Protein AF-A0A086QR73-F1 (afdb_monomer)

Nearest PDB structures (foldseek):
  4pon-assembly1_B  TM=5.494E-01  e=2.892E-03  Bacillus spizizenii str. W23
  4poo-assembly1_B  TM=5.271E-01  e=3.286E-03  Bacillus spizizenii str. W23
  4pon-assembly1_A  TM=5.529E-01  e=5.838E-03  Bacillus spizizenii str. W23
  8h0s-assembly2_B  TM=5.690E-01  e=1.428E-02  Bacillus subtilis subsp. subtilis str. 168
  8har-assembly1_B  TM=4.182E-01  e=1.843E-02  Streptomyces sp. KO-3988

Solvent-accessible surface area (backbone atoms only — not comparable to full-atom values): 16130 Å² total; per-residue (Å²): 109,67,63,38,46,74,74,63,69,45,66,68,79,77,39,38,29,44,34,41,24,40,34,40,43,47,54,55,54,63,51,49,52,48,47,75,77,46,52,87,54,40,36,31,39,31,28,12,70,61,41,57,58,64,91,43,46,39,82,80,62,34,63,80,38,32,79,29,49,46,56,40,68,33,49,65,92,76,55,72,87,80,70,77,59,82,75,66,74,75,72,67,84,81,84,75,79,88,81,72,92,80,81,85,82,91,84,83,88,83,78,90,76,90,80,85,89,82,91,86,84,90,78,89,84,90,83,88,84,84,86,89,85,84,89,83,88,82,83,88,88,87,89,82,90,86,87,85,87,90,87,85,92,85,90,84,81,89,77,92,72,84,71,74,76,78,78,85,74,76,77,76,70,28,35,31,40,34,40,45,29,63,59,14,80,40,59,41,45,65,47,50,55,50,49,46,66,77,35,53,95,31,23,62,57,16,40,38,36,42,24,26,35,59,65,84,73,30,39,48,61,97,65,81,58,80,44,75,48,73,43,84,86,46,94,52,94,55,22,53,37,38,28,35,74,46,72,36,86,73,124

Sequence (251 aa):
LEACRTCVGEDFRKLRTRVFIPGDGKVPRTAAALCLHTPASWKCTSIDPRMVGEGNEAAFYGEYVAARIRCFRSLSQNFVLRLPSTQSARDAPTSFSPGRSRSSPRDPLPRRSFSEENRSDGETGDREDTRDTGDRRGGGGSTAAAGTREEGLENAEGVEKQGGQEREEDYEEVDLCVLLAVHSHAPLQEFFERMQRAYANRSRCGFLCVSLPCCGSEGFLAGAPVVRFEDPAVLSHCREVLVYFSPSHAS

Secondary structure (DSSP, 8-state):
-HHIIIII-S-GGG--EEEEEET-TTTTHHHHHHHHHS-TTEEEEEE-TT---TT-HHHHHHHHHHTTEEEE-S-GGG--S----TTGGG------------------PPPP-------------------------------------------------------------EEEEEEEEES--S-HHHHHHHHHHHHTTTEEEEEEEEEE--SSSTT--SSPPSEEEE-TTS-SS--EEEEEEEE----

pLDDT: mean 71.1, std 27.49, range [27.64, 97.62]

Radius of gyration: 28.87 Å; Cα contacts (8 Å, |Δi|>4): 358; chains: 1; bounding box: 66×76×75 Å

Mean predicted aligned error: 16.54 Å

Structure (mmCIF, N/CA/C/O backbone):
data_AF-A0A086QR73-F1
#
_entry.id   AF-A0A086QR73-F1
#
loop_
_atom_site.group_PDB
_atom_site.id
_atom_site.type_symbol
_atom_site.label_atom_id
_atom_site.label_alt_id
_atom_site.label_comp_id
_atom_site.label_asym_id
_atom_site.label_entity_id
_atom_site.label_seq_id
_atom_site.pdbx_PDB_ins_code
_atom_site.Cartn_x
_atom_site.Cartn_y
_atom_site.Cartn_z
_atom_site.occupancy
_atom_site.B_iso_or_equiv
_atom_site.auth_seq_id
_atom_site.auth_comp_id
_atom_site.auth_asym_id
_atom_site.auth_atom_id
_atom_site.pdbx_PDB_model_num
ATOM 1 N N . LEU A 1 1 ? -3.685 -8.496 5.640 1.00 84.00 1 LEU A N 1
ATOM 2 C CA . LEU A 1 1 ? -5.052 -8.997 5.932 1.00 84.00 1 LEU A CA 1
ATOM 3 C C . LEU A 1 1 ? -5.245 -9.271 7.416 1.00 84.00 1 LEU A C 1
ATOM 5 O O . LEU A 1 1 ? -6.144 -8.689 8.004 1.00 84.00 1 LEU A O 1
ATOM 9 N N . GLU A 1 2 ? -4.388 -10.085 8.036 1.00 84.81 2 GLU A N 1
ATOM 10 C CA . GLU A 1 2 ? -4.415 -10.315 9.489 1.00 84.81 2 GLU A CA 1
ATOM 11 C C . GLU A 1 2 ? -4.339 -9.014 10.296 1.00 84.81 2 GLU A C 1
ATOM 13 O O . GLU A 1 2 ? -5.184 -8.791 11.153 1.00 84.81 2 GLU A O 1
ATOM 18 N N . ALA A 1 3 ? -3.437 -8.101 9.922 1.00 83.56 3 ALA A N 1
ATOM 19 C CA . ALA A 1 3 ? -3.349 -6.764 10.510 1.00 83.56 3 ALA A CA 1
ATOM 20 C C . ALA A 1 3 ? -4.671 -5.970 10.476 1.00 83.56 3 ALA A C 1
ATOM 22 O O . ALA A 1 3 ? -4.969 -5.225 11.399 1.00 83.56 3 ALA A O 1
ATOM 23 N N . CYS A 1 4 ? -5.502 -6.135 9.439 1.00 85.38 4 CYS A N 1
ATOM 24 C CA . CYS A 1 4 ? -6.823 -5.501 9.415 1.00 85.38 4 CYS A CA 1
ATOM 25 C C . CYS A 1 4 ? -7.711 -6.094 10.515 1.00 85.38 4 CYS A C 1
ATOM 27 O O . CYS A 1 4 ? -8.341 -5.362 11.266 1.00 85.38 4 CYS A O 1
ATOM 29 N N . ARG A 1 5 ? -7.708 -7.421 10.665 1.00 85.19 5 ARG A N 1
ATOM 30 C CA . ARG A 1 5 ? -8.487 -8.097 11.706 1.00 85.19 5 ARG A CA 1
ATOM 31 C C . ARG A 1 5 ? -8.023 -7.710 13.113 1.00 85.19 5 ARG A C 1
ATOM 33 O O . ARG A 1 5 ? -8.866 -7.507 13.976 1.00 85.19 5 ARG A O 1
ATOM 40 N N . THR A 1 6 ? -6.714 -7.636 13.348 1.00 86.06 6 THR A N 1
ATOM 41 C CA . THR A 1 6 ? -6.150 -7.399 14.686 1.00 86.06 6 THR A CA 1
ATOM 42 C C . THR A 1 6 ? -6.132 -5.926 15.077 1.00 86.06 6 THR A C 1
ATOM 44 O O . THR A 1 6 ? -6.435 -5.612 16.223 1.00 86.06 6 THR A O 1
ATOM 47 N N . CYS A 1 7 ? -5.798 -5.024 14.151 1.00 87.06 7 CYS A N 1
ATOM 48 C CA . CYS A 1 7 ? -5.644 -3.599 14.449 1.00 87.06 7 CYS A CA 1
ATOM 49 C C . CYS A 1 7 ? -6.924 -2.794 14.202 1.00 87.06 7 CYS A C 1
ATOM 51 O O . CYS A 1 7 ? -7.204 -1.868 14.954 1.00 87.06 7 CYS A O 1
ATOM 53 N N . VAL A 1 8 ? -7.697 -3.133 13.163 1.00 87.44 8 VAL A N 1
ATOM 54 C CA . VAL A 1 8 ? -8.931 -2.403 12.820 1.00 87.44 8 VAL A CA 1
ATOM 55 C C . VAL A 1 8 ? -10.154 -2.996 13.523 1.00 87.44 8 VAL A C 1
ATOM 57 O O . VAL A 1 8 ? -11.112 -2.282 13.789 1.00 87.44 8 VAL A O 1
ATOM 60 N N . GLY A 1 9 ? -10.139 -4.298 13.829 1.00 84.62 9 GLY A N 1
ATOM 61 C CA . GLY A 1 9 ? -11.269 -4.984 14.470 1.00 84.62 9 GLY A CA 1
ATOM 62 C C . GLY A 1 9 ? -12.460 -5.244 13.540 1.00 84.62 9 GLY A C 1
ATOM 63 O O . GLY A 1 9 ? -13.487 -5.750 13.983 1.00 84.62 9 GLY A O 1
ATOM 64 N N . GLU A 1 10 ? -12.317 -4.948 12.249 1.00 82.19 10 GLU A N 1
ATOM 65 C CA . GLU A 1 10 ? -13.347 -5.126 11.227 1.00 82.19 10 GLU A CA 1
ATOM 66 C C . GLU A 1 10 ? -12.956 -6.222 10.230 1.00 82.19 10 GLU A C 1
ATOM 68 O O . GLU A 1 10 ? -11.778 -6.483 9.961 1.00 82.19 10 GLU A O 1
ATOM 73 N N . ASP A 1 11 ? -13.960 -6.860 9.629 1.00 88.25 11 ASP A N 1
ATOM 74 C CA . ASP A 1 11 ? -13.726 -7.789 8.525 1.00 88.25 11 ASP A CA 1
ATOM 75 C C . ASP A 1 11 ? -13.254 -7.012 7.290 1.00 88.25 11 ASP A C 1
ATOM 77 O O . ASP A 1 11 ? -14.017 -6.247 6.697 1.00 88.25 11 ASP A O 1
ATOM 81 N N . PHE A 1 12 ? -12.011 -7.252 6.862 1.00 88.44 12 PHE A N 1
ATOM 82 C CA . PHE A 1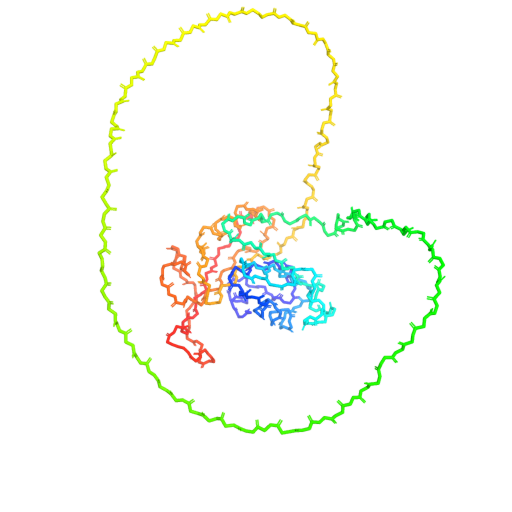 12 ? -11.402 -6.584 5.707 1.00 88.44 12 PHE A CA 1
ATOM 83 C C . PHE A 1 12 ? -12.240 -6.696 4.424 1.00 88.44 12 PHE A C 1
ATOM 85 O O . PHE A 1 12 ? -12.131 -5.849 3.536 1.00 88.44 12 PHE A O 1
ATOM 92 N N . ARG A 1 13 ? -13.090 -7.728 4.327 1.00 91.25 13 ARG A N 1
ATOM 93 C CA . ARG A 1 13 ? -13.985 -7.953 3.187 1.00 91.25 13 ARG A CA 1
ATOM 94 C C . ARG A 1 13 ? -15.095 -6.914 3.068 1.00 91.25 13 ARG A C 1
ATOM 96 O O . ARG A 1 13 ? -15.664 -6.771 1.991 1.00 91.25 13 ARG A O 1
ATOM 103 N N . LYS A 1 14 ? -15.392 -6.203 4.156 1.00 90.69 14 LYS A N 1
ATOM 104 C CA . LYS A 1 14 ? -16.430 -5.167 4.233 1.00 90.69 14 LYS A CA 1
ATOM 105 C C . LYS A 1 14 ? -15.875 -3.751 4.073 1.00 90.69 14 LYS A C 1
ATOM 107 O O . LYS A 1 14 ? -16.657 -2.816 3.966 1.00 90.69 14 LYS A O 1
ATOM 112 N N . LEU A 1 15 ? -14.551 -3.590 4.062 1.00 92.31 15 LEU A N 1
ATOM 113 C CA . LEU A 1 15 ? -13.906 -2.280 4.015 1.00 92.31 15 LEU A CA 1
ATOM 114 C C . LEU A 1 15 ? -13.800 -1.763 2.575 1.00 92.31 15 LEU A C 1
ATOM 116 O O . LEU A 1 15 ? -13.405 -2.497 1.660 1.00 92.31 15 LEU A O 1
ATOM 120 N N . ARG A 1 16 ? -14.095 -0.476 2.385 1.00 94.25 16 ARG A N 1
ATOM 121 C CA . ARG A 1 16 ? -13.655 0.323 1.236 1.00 94.25 16 ARG A CA 1
ATOM 122 C C . ARG A 1 16 ? -12.237 0.798 1.515 1.00 94.25 16 ARG A C 1
ATOM 124 O O . ARG A 1 16 ? -12.016 1.609 2.414 1.00 94.25 16 ARG A O 1
ATOM 131 N N . THR A 1 17 ? -11.265 0.276 0.776 1.00 94.88 17 THR A N 1
ATOM 132 C CA . THR A 1 17 ? -9.851 0.486 1.101 1.00 94.88 17 THR A CA 1
ATOM 133 C C . THR A 1 17 ? -9.104 1.131 -0.052 1.00 94.88 17 THR A C 1
ATOM 135 O O . THR A 1 17 ? -9.152 0.650 -1.187 1.00 94.88 17 THR A O 1
ATOM 138 N N . ARG A 1 18 ? -8.369 2.203 0.257 1.00 95.38 18 ARG A N 1
ATOM 139 C CA . ARG A 1 18 ? -7.415 2.825 -0.665 1.00 95.38 18 ARG A CA 1
ATOM 140 C C . ARG A 1 18 ? -6.014 2.375 -0.308 1.00 95.38 18 ARG A C 1
ATOM 142 O O . ARG A 1 18 ? -5.579 2.560 0.823 1.00 95.38 18 ARG A O 1
ATOM 149 N N . VAL A 1 19 ? -5.329 1.771 -1.270 1.00 97.38 19 VAL A N 1
ATOM 150 C CA . VAL A 1 19 ? -3.975 1.257 -1.086 1.00 97.38 19 VAL A CA 1
ATOM 151 C C . VAL A 1 19 ? -3.013 2.062 -1.943 1.00 97.38 19 VAL A C 1
ATOM 153 O O . VAL A 1 19 ? -3.198 2.146 -3.153 1.00 97.38 19 VAL A O 1
ATOM 156 N N . PHE A 1 20 ? -1.973 2.614 -1.334 1.00 97.50 20 PHE A N 1
ATOM 157 C CA . PHE A 1 20 ? -0.868 3.266 -2.025 1.00 97.50 20 PHE A CA 1
ATOM 158 C C . PHE A 1 20 ? 0.366 2.377 -1.959 1.00 97.50 20 PHE A C 1
ATOM 160 O O . PHE A 1 20 ? 0.699 1.854 -0.895 1.00 97.50 20 PHE A O 1
ATOM 167 N N . ILE A 1 21 ? 1.022 2.189 -3.101 1.00 97.38 21 ILE A N 1
ATOM 168 C CA . ILE A 1 21 ? 2.146 1.263 -3.252 1.00 97.38 21 ILE A CA 1
ATOM 169 C C . ILE A 1 21 ? 3.300 2.017 -3.915 1.00 97.38 21 ILE A C 1
ATOM 171 O O . ILE A 1 21 ? 3.451 1.963 -5.139 1.00 97.38 21 ILE A O 1
ATOM 175 N N . PRO A 1 22 ? 4.075 2.799 -3.141 1.00 96.12 22 PRO A N 1
ATOM 176 C CA . PRO A 1 22 ? 5.249 3.470 -3.666 1.00 96.12 22 PRO A CA 1
ATOM 177 C C . PRO A 1 22 ? 6.397 2.472 -3.843 1.00 96.12 22 PRO A C 1
ATOM 179 O O . PRO A 1 22 ? 6.678 1.666 -2.954 1.00 96.12 22 PRO A O 1
ATOM 182 N N . GLY A 1 23 ? 7.108 2.564 -4.962 1.00 93.75 23 GLY A N 1
ATOM 183 C CA . GLY A 1 23 ? 8.234 1.683 -5.268 1.00 93.75 23 GLY A CA 1
ATOM 184 C C . GLY A 1 23 ? 7.820 0.290 -5.751 1.00 93.75 23 GLY A C 1
ATOM 185 O O . GLY A 1 23 ? 8.546 -0.668 -5.513 1.00 93.75 23 GLY A O 1
ATOM 186 N N . ASP A 1 24 ? 6.660 0.153 -6.404 1.00 93.56 24 ASP A N 1
ATOM 187 C CA . ASP A 1 24 ? 6.183 -1.133 -6.956 1.00 93.56 24 ASP A CA 1
ATOM 188 C C . ASP A 1 24 ? 7.043 -1.639 -8.139 1.00 93.56 24 ASP A C 1
ATOM 190 O O . ASP A 1 24 ? 6.879 -2.752 -8.645 1.00 93.56 24 ASP A O 1
ATOM 194 N N . GLY A 1 25 ? 7.985 -0.815 -8.599 1.00 92.31 25 GLY A N 1
ATOM 195 C CA . GLY A 1 25 ? 8.906 -1.122 -9.673 1.00 92.31 25 GLY A CA 1
ATOM 196 C C . GLY A 1 25 ? 8.343 -0.831 -11.060 1.00 92.31 25 GLY A C 1
ATOM 197 O O . GLY A 1 25 ? 7.363 -0.119 -11.262 1.00 92.31 25 GLY A O 1
ATOM 198 N N . LYS A 1 26 ? 9.018 -1.396 -12.065 1.00 92.69 26 LYS A N 1
ATOM 199 C CA . LYS A 1 26 ? 8.721 -1.153 -13.484 1.00 92.69 26 LYS A CA 1
ATOM 200 C C . LYS A 1 26 ? 7.314 -1.611 -13.885 1.00 92.69 26 LYS A C 1
ATOM 202 O O . LYS A 1 26 ? 6.718 -1.035 -14.785 1.00 92.69 26 LYS A O 1
ATOM 207 N N . VAL A 1 27 ? 6.826 -2.680 -13.266 1.00 91.19 27 VAL A N 1
ATOM 208 C CA . VAL A 1 27 ? 5.531 -3.302 -13.550 1.00 91.19 27 VAL A CA 1
ATOM 209 C C . VAL A 1 27 ? 4.862 -3.542 -12.198 1.00 91.19 27 VAL A C 1
ATOM 211 O O . VAL A 1 27 ? 5.543 -4.069 -11.316 1.00 91.19 27 VAL A O 1
ATOM 214 N N . PRO A 1 28 ? 3.575 -3.207 -12.022 1.00 93.25 28 PRO A N 1
ATOM 215 C CA . PRO A 1 28 ? 2.955 -3.064 -10.706 1.00 93.25 28 PRO A CA 1
ATOM 216 C C . PRO A 1 28 ? 2.542 -4.413 -10.087 1.00 93.25 28 PRO A C 1
ATOM 218 O O . PRO A 1 28 ? 1.360 -4.719 -9.896 1.00 93.25 28 PRO A O 1
ATOM 221 N N . ARG A 1 29 ? 3.520 -5.286 -9.832 1.00 93.06 29 ARG A N 1
ATOM 222 C CA . ARG A 1 29 ? 3.278 -6.675 -9.413 1.00 93.06 29 ARG A CA 1
ATOM 223 C C . ARG A 1 29 ? 2.659 -6.753 -8.026 1.00 93.06 29 ARG A C 1
ATOM 225 O O . ARG A 1 29 ? 1.770 -7.578 -7.823 1.00 93.06 29 ARG A O 1
ATOM 232 N N . THR A 1 30 ? 3.098 -5.907 -7.097 1.00 95.00 30 THR A N 1
ATOM 233 C CA . THR A 1 30 ? 2.579 -5.893 -5.725 1.00 95.00 30 THR A CA 1
ATOM 234 C C . THR A 1 30 ? 1.120 -5.466 -5.733 1.00 95.00 30 THR A C 1
ATOM 236 O O . THR A 1 30 ? 0.272 -6.130 -5.136 1.00 95.00 30 THR A O 1
ATOM 239 N N . ALA A 1 31 ? 0.801 -4.402 -6.473 1.00 95.88 31 ALA A N 1
ATOM 240 C CA . ALA A 1 31 ? -0.566 -3.922 -6.610 1.00 95.88 31 ALA A CA 1
ATOM 241 C C . ALA A 1 31 ? -1.482 -4.933 -7.312 1.00 95.88 31 ALA A C 1
ATOM 243 O O . ALA A 1 31 ? -2.602 -5.173 -6.851 1.00 95.88 31 ALA A O 1
ATOM 244 N N . ALA A 1 32 ? -1.007 -5.563 -8.390 1.00 95.19 32 ALA A N 1
ATOM 245 C CA . ALA A 1 32 ? -1.762 -6.587 -9.104 1.00 95.19 32 ALA A CA 1
ATOM 246 C C . ALA A 1 32 ? -2.039 -7.811 -8.216 1.00 95.19 32 ALA A C 1
ATOM 248 O O . ALA A 1 32 ? -3.187 -8.249 -8.116 1.00 95.19 32 ALA A O 1
ATOM 249 N N . ALA A 1 33 ? -1.021 -8.318 -7.511 1.00 95.38 33 ALA A N 1
ATOM 250 C CA . ALA A 1 33 ? -1.178 -9.418 -6.563 1.00 95.38 33 ALA A CA 1
ATOM 251 C C . ALA A 1 33 ? -2.181 -9.062 -5.458 1.00 95.38 33 ALA A C 1
ATOM 253 O O . ALA A 1 33 ? -3.086 -9.845 -5.163 1.00 95.38 33 ALA A O 1
ATOM 254 N N . LEU A 1 34 ? -2.093 -7.851 -4.898 1.00 95.69 34 LEU A N 1
ATOM 255 C CA . LEU A 1 34 ? -3.041 -7.405 -3.884 1.00 95.69 34 LEU A CA 1
ATOM 256 C C . LEU A 1 34 ? -4.475 -7.392 -4.420 1.00 95.69 34 LEU A C 1
ATOM 258 O O . LEU A 1 34 ? -5.380 -7.853 -3.725 1.00 95.69 34 LEU A O 1
ATOM 262 N N . CYS A 1 35 ? -4.695 -6.937 -5.656 1.00 95.69 35 CYS A N 1
ATOM 263 C CA . CYS A 1 35 ? -6.018 -6.965 -6.280 1.00 95.69 35 CYS A CA 1
ATOM 264 C C . CYS A 1 35 ? -6.575 -8.394 -6.390 1.00 95.69 35 CYS A C 1
ATOM 266 O O . CYS A 1 35 ? -7.752 -8.613 -6.116 1.00 95.69 35 CYS A O 1
ATOM 268 N N . LEU A 1 36 ? -5.750 -9.388 -6.721 1.00 94.38 36 LEU A N 1
ATOM 269 C CA . LEU A 1 36 ? -6.197 -10.785 -6.807 1.00 94.38 36 LEU A CA 1
ATOM 270 C C . LEU A 1 36 ? -6.614 -11.368 -5.447 1.00 94.38 36 LEU A C 1
ATOM 272 O O . LEU A 1 36 ? -7.522 -12.195 -5.389 1.00 94.38 36 LEU A O 1
ATOM 276 N N . HIS A 1 37 ? -5.995 -10.914 -4.357 1.00 92.94 37 HIS A N 1
ATOM 277 C CA . HIS A 1 37 ? -6.220 -11.450 -3.009 1.00 92.94 37 HIS A CA 1
ATOM 278 C C . HIS A 1 37 ? -7.182 -10.625 -2.141 1.00 92.94 37 HIS A C 1
ATOM 280 O O . HIS A 1 37 ? -7.437 -10.986 -0.990 1.00 92.94 37 HIS A O 1
ATOM 286 N N . THR A 1 38 ? -7.724 -9.522 -2.659 1.00 95.19 38 THR A N 1
ATOM 287 C CA . THR A 1 38 ? -8.596 -8.608 -1.901 1.00 95.19 38 THR A CA 1
ATOM 288 C C . THR A 1 38 ? -9.925 -8.354 -2.618 1.00 95.19 38 THR A C 1
ATOM 290 O O . THR A 1 38 ? -10.000 -8.516 -3.838 1.00 95.19 38 THR A O 1
ATOM 293 N N . PRO A 1 39 ? -10.985 -7.943 -1.896 1.00 94.12 39 PRO A N 1
ATOM 294 C CA . PRO A 1 39 ? -12.291 -7.650 -2.490 1.00 94.12 39 PRO A CA 1
ATOM 295 C C . PRO A 1 39 ? -12.263 -6.461 -3.455 1.00 94.12 39 PRO A C 1
ATOM 297 O O . PRO A 1 39 ? -11.435 -5.566 -3.329 1.00 94.12 39 PRO A O 1
ATOM 300 N N . ALA A 1 40 ? -13.244 -6.380 -4.358 1.00 93.50 40 ALA A N 1
ATOM 301 C CA . ALA A 1 40 ? -13.361 -5.306 -5.354 1.00 93.50 40 ALA A CA 1
ATOM 302 C C . ALA A 1 40 ? -13.470 -3.878 -4.773 1.00 93.50 40 ALA A C 1
ATOM 304 O O . ALA A 1 40 ? -13.191 -2.907 -5.483 1.00 93.50 40 ALA A O 1
ATOM 305 N N . SER A 1 41 ? -13.849 -3.754 -3.495 1.00 93.69 41 SER A N 1
ATOM 306 C CA . SER A 1 41 ? -13.866 -2.501 -2.729 1.00 93.69 41 SER A CA 1
ATOM 307 C C . SER A 1 41 ? -12.467 -1.955 -2.415 1.00 93.69 41 SER A C 1
ATOM 309 O O . SER A 1 41 ? -12.341 -0.810 -1.985 1.00 93.69 41 SER A O 1
ATOM 311 N N . TRP A 1 42 ? -11.416 -2.749 -2.637 1.00 95.69 42 TRP A N 1
ATOM 312 C CA . TRP A 1 42 ? -10.026 -2.334 -2.502 1.00 95.69 42 TRP A CA 1
ATOM 313 C C . TRP A 1 42 ? -9.508 -1.814 -3.838 1.00 95.69 42 TRP A C 1
ATOM 315 O O . TRP A 1 42 ? -9.512 -2.537 -4.848 1.00 95.69 42 TRP A O 1
ATOM 325 N N . LYS A 1 43 ? -9.040 -0.566 -3.824 1.00 95.00 43 LYS A N 1
ATOM 326 C CA . LYS A 1 43 ? -8.482 0.131 -4.982 1.00 95.00 43 LYS A CA 1
ATOM 327 C C . LYS A 1 43 ? -7.023 0.486 -4.719 1.00 95.00 43 LYS A C 1
ATOM 329 O O . LYS A 1 43 ? -6.706 1.086 -3.693 1.00 95.00 43 LYS A O 1
ATOM 334 N N . CYS A 1 44 ? -6.159 0.112 -5.653 1.00 96.25 44 CYS A N 1
ATOM 335 C CA . CYS A 1 44 ? -4.716 0.249 -5.545 1.00 96.25 44 CYS A CA 1
ATOM 336 C C . CYS A 1 44 ? -4.200 1.380 -6.436 1.00 96.25 44 CYS A C 1
ATOM 338 O O . CYS A 1 44 ? -4.610 1.525 -7.586 1.00 96.25 44 CYS A O 1
ATOM 340 N N . THR A 1 45 ? -3.243 2.126 -5.908 1.00 95.69 45 THR A N 1
ATOM 341 C CA . THR A 1 45 ? -2.508 3.185 -6.587 1.00 95.69 45 THR A CA 1
ATOM 342 C C . THR A 1 45 ? -1.039 2.798 -6.546 1.00 95.69 45 THR A C 1
ATOM 344 O O . THR A 1 45 ? -0.406 2.857 -5.490 1.00 95.69 45 THR A O 1
ATOM 347 N N . SER A 1 46 ? -0.516 2.352 -7.681 1.00 95.69 46 SER A N 1
ATOM 348 C CA . SER A 1 46 ? 0.870 1.917 -7.823 1.00 95.69 46 SER A CA 1
ATOM 349 C C . SER A 1 46 ? 1.718 3.073 -8.346 1.00 95.69 46 SER A C 1
ATOM 351 O O . SER A 1 46 ? 1.361 3.694 -9.348 1.00 95.69 46 SER A O 1
ATOM 353 N N . ILE A 1 47 ? 2.799 3.410 -7.643 1.00 95.81 47 ILE A N 1
ATOM 354 C CA . ILE A 1 47 ? 3.573 4.636 -7.876 1.00 95.81 47 ILE A CA 1
ATOM 355 C C . ILE A 1 47 ? 5.047 4.261 -7.991 1.00 95.81 47 ILE A C 1
ATOM 357 O O . ILE A 1 47 ? 5.644 3.798 -7.020 1.00 95.81 47 ILE A O 1
ATOM 361 N N . ASP A 1 48 ? 5.651 4.478 -9.156 1.00 95.50 48 ASP A N 1
ATOM 362 C CA . ASP A 1 48 ? 7.087 4.254 -9.340 1.00 95.50 48 ASP A CA 1
ATOM 363 C C . ASP A 1 48 ? 7.639 5.106 -10.498 1.00 95.50 48 ASP A C 1
ATOM 365 O O . ASP A 1 48 ? 7.031 5.144 -11.570 1.00 95.50 48 ASP A O 1
ATOM 369 N N . PRO A 1 49 ? 8.810 5.758 -10.372 1.00 94.75 49 PRO A N 1
ATOM 370 C CA . PRO A 1 49 ? 9.397 6.533 -11.474 1.00 94.75 49 PRO A CA 1
ATOM 371 C C . PRO A 1 49 ? 9.762 5.679 -12.705 1.00 94.75 49 PRO A C 1
ATOM 373 O O . PRO A 1 49 ? 9.912 6.199 -13.820 1.00 94.75 49 PRO A O 1
ATOM 376 N N . ARG A 1 50 ? 9.914 4.362 -12.524 1.00 94.31 50 ARG A N 1
ATOM 377 C CA . ARG A 1 50 ? 10.255 3.384 -13.564 1.00 94.31 50 ARG A CA 1
ATOM 378 C C . ARG A 1 50 ? 9.031 2.703 -14.165 1.00 94.31 50 ARG A C 1
ATOM 380 O O . ARG A 1 50 ? 9.228 1.869 -15.050 1.00 94.31 50 ARG A O 1
ATOM 387 N N . MET A 1 51 ? 7.820 3.021 -13.702 1.00 92.62 51 MET A N 1
ATOM 388 C CA . MET A 1 51 ? 6.580 2.412 -14.179 1.00 92.62 51 MET A CA 1
ATOM 389 C C . MET A 1 51 ? 6.503 2.452 -15.710 1.00 92.62 51 MET A C 1
ATOM 391 O O . MET A 1 51 ? 6.738 3.494 -16.330 1.00 92.62 51 MET A O 1
ATOM 395 N N . VAL A 1 52 ? 6.175 1.316 -16.326 1.00 88.25 52 VAL A N 1
ATOM 396 C CA . VAL A 1 52 ? 5.860 1.231 -17.757 1.00 88.25 52 VAL A CA 1
ATOM 397 C C . VAL A 1 52 ? 4.415 0.813 -17.954 1.00 88.25 52 VAL A C 1
ATOM 399 O O . VAL A 1 52 ? 3.898 -0.019 -17.216 1.00 88.25 52 VAL A O 1
ATOM 402 N N . GLY A 1 53 ? 3.786 1.359 -18.994 1.00 71.56 53 GLY A N 1
ATOM 403 C CA . GLY A 1 53 ? 2.416 0.998 -19.348 1.00 71.56 53 GLY A CA 1
ATOM 404 C C . GLY A 1 53 ? 1.358 1.557 -18.400 1.00 71.56 53 GLY A C 1
ATOM 405 O O . GLY A 1 53 ? 0.340 0.906 -18.192 1.00 71.56 53 GLY A O 1
ATOM 406 N N . GLU A 1 54 ? 1.592 2.751 -17.849 1.00 83.69 54 GLU A N 1
ATOM 407 C CA . GLU A 1 54 ? 0.535 3.577 -17.254 1.00 83.69 54 GLU A CA 1
ATOM 408 C C . GLU A 1 54 ? -0.638 3.708 -18.240 1.00 83.69 54 GLU A C 1
ATOM 410 O O . GLU A 1 54 ? -0.430 4.026 -19.414 1.00 83.69 54 GLU A O 1
ATOM 415 N N . GLY A 1 55 ? -1.850 3.383 -17.781 1.00 81.50 55 GLY A N 1
ATOM 416 C CA . GLY A 1 55 ? -3.053 3.338 -18.618 1.00 81.50 55 GLY A CA 1
ATOM 417 C C . GLY A 1 55 ? -3.190 2.088 -19.497 1.00 81.50 55 GLY A C 1
ATOM 418 O O . GLY A 1 55 ? -4.101 2.027 -20.322 1.00 81.50 55 GLY A O 1
ATOM 419 N N . ASN A 1 56 ? -2.302 1.098 -19.356 1.00 86.50 56 ASN A N 1
ATOM 420 C CA . ASN A 1 56 ? -2.347 -0.170 -20.089 1.00 86.50 56 ASN A CA 1
ATOM 421 C C . ASN A 1 56 ? -2.366 -1.395 -19.153 1.00 86.50 56 ASN A C 1
ATOM 423 O O . ASN A 1 56 ? -1.871 -2.473 -19.490 1.00 86.50 56 ASN A O 1
ATOM 427 N N . G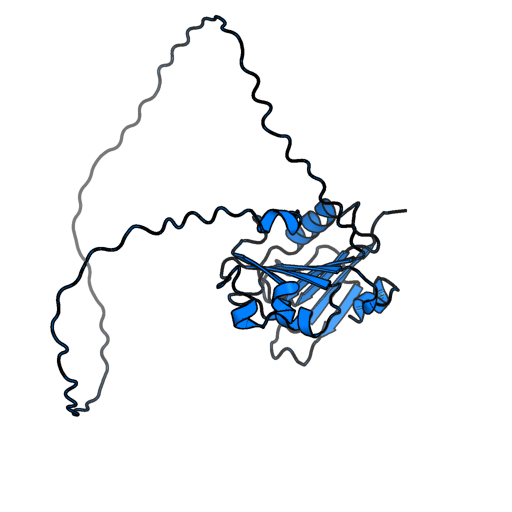LU A 1 57 ? -2.924 -1.246 -17.953 1.00 88.38 57 GLU A N 1
ATOM 428 C CA . GLU A 1 57 ? -2.930 -2.281 -16.915 1.00 88.38 57 GLU A CA 1
ATOM 429 C C . GLU A 1 57 ? -3.717 -3.529 -17.345 1.00 88.38 57 GLU A C 1
ATOM 431 O O . GLU A 1 57 ? -3.337 -4.652 -17.002 1.00 88.38 57 GLU A O 1
ATOM 436 N N . ALA A 1 58 ? -4.758 -3.350 -18.164 1.00 91.06 58 ALA A N 1
ATOM 437 C CA . ALA A 1 58 ? -5.557 -4.443 -18.717 1.00 91.06 58 ALA A CA 1
ATOM 438 C C . ALA A 1 58 ? -4.733 -5.385 -19.606 1.00 91.06 58 ALA A C 1
ATOM 440 O O . ALA A 1 58 ? -4.943 -6.596 -19.566 1.00 91.06 58 ALA A O 1
ATOM 441 N N . ALA A 1 59 ? -3.744 -4.870 -20.345 1.00 88.69 59 ALA A N 1
ATOM 442 C CA . ALA A 1 59 ? -2.881 -5.708 -21.173 1.00 88.69 59 ALA A CA 1
ATOM 443 C C . ALA A 1 59 ? -1.946 -6.603 -20.343 1.00 88.69 59 ALA A C 1
ATOM 445 O O . ALA A 1 59 ? -1.587 -7.690 -20.790 1.00 88.69 59 ALA A O 1
ATOM 446 N N . PHE A 1 60 ? -1.556 -6.171 -19.139 1.00 86.06 60 PHE A N 1
ATOM 447 C CA . PHE A 1 60 ? -0.677 -6.954 -18.267 1.00 86.06 60 PHE A CA 1
ATOM 448 C C . PHE A 1 60 ? -1.438 -7.947 -17.389 1.00 86.06 60 PHE A C 1
ATOM 450 O O . PHE A 1 60 ? -0.954 -9.055 -17.163 1.00 86.06 60 PHE A O 1
ATOM 457 N N . TYR A 1 61 ? -2.602 -7.544 -16.871 1.00 90.69 61 TYR A N 1
ATOM 458 C CA . TYR A 1 61 ? -3.276 -8.257 -15.780 1.00 90.69 61 TYR A CA 1
ATOM 459 C C . TYR A 1 61 ? -4.771 -8.517 -16.015 1.00 90.69 61 TYR A C 1
ATOM 461 O O . TYR A 1 61 ? -5.441 -9.075 -15.144 1.00 90.69 61 TYR A O 1
ATOM 469 N N . GLY A 1 62 ? -5.296 -8.146 -17.184 1.00 92.25 62 GLY A N 1
ATOM 470 C CA . GLY A 1 62 ? -6.704 -8.288 -17.541 1.00 92.25 62 GLY A CA 1
ATOM 471 C C . GLY A 1 62 ? -7.617 -7.240 -16.897 1.00 92.25 62 GLY A C 1
ATOM 472 O O . GLY A 1 62 ? -7.254 -6.532 -15.954 1.00 92.25 62 GLY A O 1
ATOM 473 N N . GLU A 1 63 ? -8.849 -7.174 -17.403 1.00 93.19 63 GLU A N 1
ATOM 474 C CA . GLU A 1 63 ? -9.856 -6.169 -17.023 1.00 93.19 63 GLU A CA 1
ATOM 475 C C . GLU A 1 63 ? -10.179 -6.159 -15.524 1.00 93.19 63 GLU A C 1
ATOM 477 O O . GLU A 1 63 ? -10.377 -5.104 -14.922 1.00 93.19 63 GLU A O 1
ATOM 482 N N . TYR A 1 64 ? -10.194 -7.338 -14.893 1.00 92.62 64 TYR A N 1
ATOM 483 C CA . TYR A 1 64 ? -10.514 -7.460 -13.471 1.00 92.62 64 TYR A CA 1
ATOM 484 C C . TYR A 1 64 ? -9.532 -6.684 -12.583 1.00 92.62 64 TYR A C 1
ATOM 486 O O . TYR A 1 64 ? -9.947 -5.980 -11.659 1.00 92.62 64 TYR A O 1
ATOM 494 N N . VAL A 1 65 ? -8.230 -6.801 -12.863 1.00 93.75 65 VAL A N 1
ATOM 495 C CA . VAL A 1 65 ? -7.195 -6.076 -12.120 1.00 93.75 65 VAL A CA 1
ATOM 496 C C . VAL A 1 65 ? -7.186 -4.610 -12.544 1.00 93.75 65 VAL A C 1
ATOM 498 O O . VAL A 1 65 ? -7.191 -3.741 -11.673 1.00 93.75 65 VAL A O 1
ATOM 501 N N . ALA A 1 66 ? -7.267 -4.325 -13.848 1.00 92.44 66 ALA A N 1
ATOM 502 C CA . ALA A 1 66 ? -7.257 -2.965 -14.395 1.00 92.44 66 ALA A CA 1
ATOM 503 C C . ALA A 1 66 ? -8.368 -2.062 -13.828 1.00 92.44 66 ALA A C 1
ATOM 505 O O . ALA A 1 66 ? -8.140 -0.890 -13.555 1.00 92.44 66 ALA A O 1
ATOM 506 N N . ALA A 1 67 ? -9.550 -2.610 -13.531 1.00 92.56 67 ALA A N 1
ATOM 507 C CA . ALA A 1 67 ? -10.643 -1.866 -12.895 1.00 92.56 67 ALA A CA 1
ATOM 508 C C . ALA A 1 67 ? -10.360 -1.440 -11.433 1.00 92.56 67 ALA A C 1
ATOM 510 O O . ALA A 1 67 ? -11.180 -0.770 -10.783 1.00 92.56 67 ALA A O 1
ATOM 511 N N . ARG A 1 68 ? -9.245 -1.894 -10.856 1.00 94.50 68 ARG A N 1
ATOM 512 C CA . ARG A 1 68 ? -8.921 -1.752 -9.431 1.00 94.50 68 ARG A CA 1
ATOM 513 C C . ARG A 1 68 ? -7.557 -1.145 -9.170 1.00 94.50 68 ARG A C 1
ATOM 515 O O . ARG A 1 68 ? -7.354 -0.653 -8.063 1.00 94.50 68 ARG A O 1
ATOM 522 N N . ILE A 1 69 ? -6.666 -1.164 -10.148 1.00 93.56 69 ILE A N 1
ATOM 523 C CA . ILE A 1 69 ? -5.347 -0.558 -10.062 1.00 93.56 69 ILE A CA 1
ATOM 524 C C . ILE A 1 69 ? -5.282 0.700 -10.928 1.00 93.56 69 ILE A C 1
ATOM 526 O O . ILE A 1 69 ? -5.857 0.753 -12.010 1.00 93.56 69 ILE A O 1
ATOM 530 N N . ARG A 1 70 ? -4.564 1.712 -10.449 1.00 92.00 70 ARG A N 1
ATOM 531 C CA . ARG A 1 70 ? -4.089 2.831 -11.261 1.00 92.00 70 ARG A CA 1
ATOM 532 C C . ARG A 1 70 ? -2.588 2.954 -11.089 1.00 92.00 70 ARG A C 1
ATOM 534 O O . ARG A 1 70 ? -2.112 3.025 -9.952 1.00 92.00 70 ARG A O 1
ATOM 541 N N . CYS A 1 71 ? -1.860 2.963 -12.193 1.00 93.56 71 CYS A N 1
ATOM 542 C CA . CYS A 1 71 ? -0.418 3.138 -12.182 1.00 93.56 71 CYS A CA 1
ATOM 543 C C . CYS A 1 71 ? -0.053 4.586 -12.469 1.00 93.56 71 CYS A C 1
ATOM 545 O O . CYS A 1 71 ? -0.684 5.233 -13.293 1.00 93.56 71 CYS A O 1
ATOM 547 N N . PHE A 1 72 ? 0.986 5.073 -11.802 1.00 93.38 72 PHE A N 1
ATOM 548 C CA . PHE A 1 72 ? 1.507 6.415 -12.003 1.00 93.38 72 PHE A CA 1
ATOM 549 C C . PHE A 1 72 ? 3.019 6.362 -12.105 1.00 93.38 72 PHE A C 1
ATOM 551 O O . PHE A 1 72 ? 3.710 5.914 -11.178 1.00 93.38 72 PHE A O 1
ATOM 558 N N . ARG A 1 73 ? 3.547 6.866 -13.220 1.00 94.94 73 ARG A N 1
ATOM 559 C CA . ARG A 1 73 ? 4.981 7.052 -13.386 1.00 94.94 73 ARG A CA 1
ATOM 560 C C . ARG A 1 73 ? 5.439 8.314 -12.661 1.00 94.94 73 ARG A C 1
ATOM 562 O O . ARG A 1 73 ? 5.598 9.374 -13.260 1.00 94.94 73 ARG A O 1
ATOM 569 N N . SER A 1 74 ? 5.655 8.204 -11.354 1.00 94.69 74 SER A N 1
ATOM 570 C CA . SER A 1 74 ? 6.035 9.341 -10.516 1.00 94.69 74 SER A CA 1
ATOM 571 C C . SER A 1 74 ? 6.924 8.933 -9.346 1.00 94.69 74 SER A C 1
ATOM 573 O O . SER A 1 74 ? 6.904 7.793 -8.885 1.00 94.69 74 SER A O 1
ATOM 575 N N . LEU A 1 75 ? 7.693 9.899 -8.848 1.00 95.44 75 LEU A N 1
ATOM 576 C CA . LEU A 1 75 ? 8.322 9.821 -7.534 1.00 95.44 75 LEU A CA 1
ATOM 577 C C . LEU A 1 75 ? 7.244 9.953 -6.451 1.00 95.44 75 LEU A C 1
ATOM 579 O O . LEU A 1 75 ? 6.324 10.761 -6.584 1.00 95.44 75 LEU A O 1
ATOM 583 N N . SER A 1 76 ? 7.372 9.220 -5.346 1.00 94.38 76 SER A N 1
ATOM 584 C CA . SER A 1 76 ? 6.414 9.307 -4.233 1.00 94.38 76 SER A CA 1
ATOM 585 C C . SER A 1 76 ? 6.364 10.720 -3.628 1.00 94.38 76 SER A C 1
ATOM 587 O O . SER A 1 76 ? 5.293 11.210 -3.263 1.00 94.38 76 SER A O 1
ATOM 589 N N . GLN A 1 77 ? 7.497 11.426 -3.613 1.00 94.56 77 GLN A N 1
ATOM 590 C CA . GLN A 1 77 ? 7.618 12.824 -3.188 1.00 94.56 77 GLN A CA 1
ATOM 591 C C . GLN A 1 77 ? 6.736 13.757 -4.032 1.00 94.56 77 GLN A C 1
ATOM 593 O O . GLN A 1 77 ? 6.097 14.661 -3.505 1.00 94.56 77 GLN A O 1
ATOM 598 N N . ASN A 1 78 ? 6.605 13.476 -5.329 1.00 94.56 78 ASN A N 1
ATOM 599 C CA . ASN A 1 78 ? 5.889 14.337 -6.273 1.00 94.56 78 ASN A CA 1
ATOM 600 C C . ASN A 1 78 ? 4.432 13.908 -6.489 1.00 94.56 78 ASN A C 1
ATOM 602 O O . ASN A 1 78 ? 3.673 14.597 -7.167 1.00 94.56 78 ASN A O 1
ATOM 606 N N . PHE A 1 79 ? 4.030 12.758 -5.949 1.00 93.50 79 PHE A N 1
ATOM 607 C CA . PHE A 1 79 ? 2.705 12.203 -6.184 1.00 93.50 79 PHE A CA 1
ATOM 608 C C . PHE A 1 79 ? 1.602 12.970 -5.435 1.00 93.50 79 PHE A C 1
ATOM 610 O O . PHE A 1 79 ? 1.677 13.180 -4.225 1.00 93.50 79 PHE A O 1
ATOM 617 N N . VAL A 1 80 ? 0.532 13.350 -6.135 1.00 91.00 80 VAL A N 1
ATOM 618 C CA . VAL A 1 80 ? -0.625 14.022 -5.528 1.00 91.00 80 VAL A CA 1
ATOM 619 C C . VAL A 1 80 ? -1.620 12.973 -5.029 1.00 91.00 80 VAL A C 1
ATOM 621 O O . VAL A 1 80 ? -2.168 12.194 -5.798 1.00 91.00 80 VAL A O 1
ATOM 624 N N . LEU A 1 81 ? -1.862 12.953 -3.716 1.00 87.00 81 LEU A N 1
ATOM 625 C CA . LEU A 1 81 ? -2.682 11.931 -3.044 1.00 87.00 81 LEU A CA 1
ATOM 626 C C . LEU A 1 81 ? -4.195 12.085 -3.261 1.00 87.00 81 LEU A C 1
ATOM 628 O O . LEU A 1 81 ? -4.947 11.133 -3.027 1.00 87.00 81 LEU A O 1
ATOM 632 N N . ARG A 1 82 ? -4.635 13.275 -3.688 1.00 73.50 82 ARG A N 1
ATOM 633 C CA . ARG A 1 82 ? -6.010 13.531 -4.122 1.00 73.50 82 ARG A CA 1
ATOM 634 C C . ARG A 1 82 ? -6.132 13.070 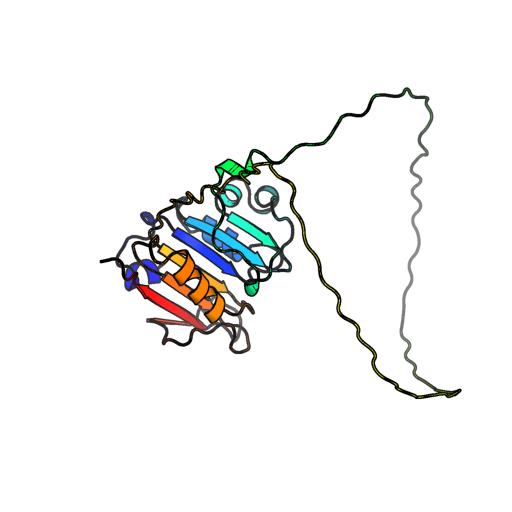-5.566 1.00 73.50 82 ARG A C 1
ATOM 636 O O . ARG A 1 82 ? -5.667 13.738 -6.484 1.00 73.50 82 ARG A O 1
ATOM 643 N N . LEU A 1 83 ? -6.666 11.867 -5.735 1.00 62.34 83 LEU A N 1
ATOM 644 C CA . LEU A 1 83 ? -6.940 11.314 -7.050 1.00 62.34 83 LEU A CA 1
ATOM 645 C C . LEU A 1 83 ? -8.301 11.841 -7.509 1.00 62.34 83 LEU A C 1
ATOM 647 O O . LEU A 1 83 ? -9.275 11.568 -6.808 1.00 62.34 83 LEU A O 1
ATOM 651 N N . PRO A 1 84 ? -8.392 12.508 -8.671 1.00 50.16 84 PRO A N 1
ATOM 652 C CA . PRO A 1 84 ? -9.664 13.014 -9.157 1.00 50.16 84 PRO A CA 1
ATOM 653 C C . PRO A 1 84 ? -10.659 11.868 -9.355 1.00 50.16 84 PRO A C 1
ATOM 655 O O . PRO A 1 84 ? -10.289 10.748 -9.761 1.00 50.16 84 PRO A O 1
ATOM 658 N N . SER A 1 85 ? -11.931 12.163 -9.073 1.00 52.12 85 SER A N 1
ATOM 659 C CA . SER A 1 85 ? -13.042 11.240 -9.292 1.00 52.12 85 SER A CA 1
ATOM 660 C C . SER A 1 85 ? -12.961 10.568 -10.671 1.00 52.12 85 SER A C 1
ATOM 662 O O . SER A 1 85 ? -12.624 11.167 -11.690 1.00 52.12 85 SER A O 1
ATOM 664 N N . THR A 1 86 ? -13.263 9.270 -10.720 1.00 46.78 86 THR A N 1
ATOM 665 C CA . THR A 1 86 ? -13.126 8.458 -11.944 1.00 46.78 86 THR A CA 1
ATOM 666 C C . THR A 1 86 ? -13.994 8.923 -13.127 1.00 46.78 86 THR A C 1
ATOM 668 O O . THR A 1 86 ? -13.805 8.427 -14.236 1.00 46.78 86 THR A O 1
ATOM 671 N N . GLN A 1 87 ? -14.913 9.873 -12.914 1.00 43.31 87 GLN A N 1
ATOM 672 C CA . GLN A 1 87 ? -15.790 10.418 -13.952 1.00 43.31 87 GLN A CA 1
ATOM 673 C C . GLN A 1 87 ? -15.072 11.393 -14.898 1.00 43.31 87 GLN A C 1
ATOM 675 O O . GLN A 1 87 ? -15.404 11.411 -16.079 1.00 43.31 87 GLN A O 1
ATOM 680 N N . SER A 1 88 ? -14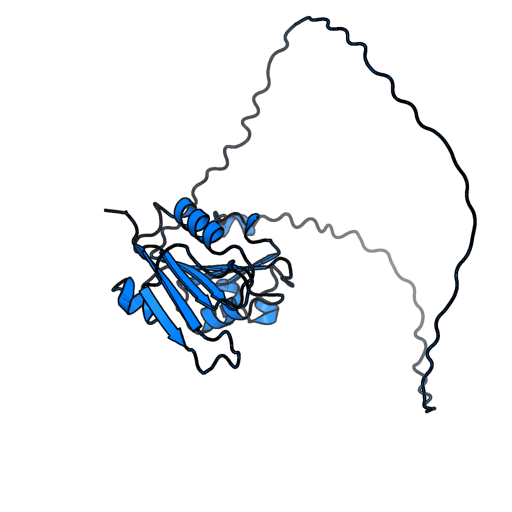.045 12.119 -14.443 1.00 38.25 88 SER A N 1
ATOM 681 C CA . SER A 1 88 ? -13.339 13.110 -15.277 1.00 38.25 88 SER A CA 1
ATOM 682 C C . SER A 1 88 ? -12.359 12.500 -16.287 1.00 38.25 88 SER A C 1
ATOM 684 O O . SER A 1 88 ? -11.967 13.155 -17.247 1.00 38.25 88 SER A O 1
ATOM 686 N N . ALA A 1 89 ? -11.996 11.222 -16.139 1.00 42.12 89 ALA A N 1
ATOM 687 C CA . ALA A 1 89 ? -11.093 10.529 -17.065 1.00 42.12 89 ALA A CA 1
ATOM 688 C C . ALA A 1 89 ? -11.758 10.110 -18.395 1.00 42.12 89 ALA A C 1
ATOM 690 O O . ALA A 1 89 ? -11.082 9.571 -19.270 1.00 42.12 89 ALA A O 1
ATOM 691 N N . ARG A 1 90 ? -13.072 10.330 -18.561 1.00 45.12 90 ARG A N 1
ATOM 692 C CA . ARG A 1 90 ? -13.785 10.071 -19.826 1.00 45.12 90 ARG A CA 1
ATOM 693 C C . ARG A 1 90 ? -13.740 11.242 -20.813 1.00 45.12 90 ARG A C 1
ATOM 695 O O . ARG A 1 90 ? -14.028 11.018 -21.983 1.00 45.12 90 ARG A O 1
ATOM 702 N N . ASP A 1 91 ? -13.298 12.423 -20.377 1.00 36.97 91 ASP A N 1
ATOM 703 C CA . ASP A 1 91 ? -13.276 13.649 -21.188 1.00 36.97 91 ASP A CA 1
ATOM 704 C C . ASP A 1 91 ? -11.857 14.053 -21.632 1.00 36.97 91 ASP A C 1
ATOM 706 O O . ASP A 1 91 ? -11.542 15.232 -21.790 1.00 36.97 91 ASP A O 1
ATOM 710 N N . ALA A 1 92 ? -10.966 13.083 -21.858 1.00 34.47 92 ALA A N 1
ATOM 711 C CA . ALA A 1 92 ? -9.716 13.367 -22.557 1.00 34.47 92 ALA A CA 1
ATOM 712 C C . ALA A 1 92 ? -10.017 13.666 -24.044 1.00 34.47 92 ALA A C 1
ATOM 714 O O . ALA A 1 92 ? -10.694 12.866 -24.701 1.00 34.47 92 ALA A O 1
ATOM 715 N N . PRO A 1 93 ? -9.526 14.782 -24.619 1.00 37.78 93 PRO A N 1
ATOM 716 C CA . PRO A 1 93 ? -9.822 15.139 -25.997 1.00 37.78 93 PRO A CA 1
ATOM 717 C C . PRO A 1 93 ? -9.146 14.148 -26.947 1.00 37.78 93 PRO A C 1
ATOM 719 O O . PRO A 1 93 ? -7.928 14.134 -27.119 1.00 37.78 93 PRO A O 1
ATOM 722 N N . THR A 1 94 ? -9.953 13.329 -27.614 1.00 46.28 94 THR A N 1
ATOM 723 C CA . THR A 1 94 ? -9.533 12.539 -28.772 1.00 46.28 94 THR A CA 1
ATOM 724 C C . THR A 1 94 ? -9.354 13.466 -29.975 1.00 46.28 94 THR A C 1
ATOM 726 O O . THR A 1 94 ? -10.170 13.504 -30.891 1.00 46.28 94 THR A O 1
ATOM 729 N N . SER A 1 95 ? -8.264 14.237 -30.014 1.00 38.66 95 SER A N 1
ATOM 730 C CA . SER A 1 95 ? -7.858 14.923 -31.244 1.00 38.66 95 SER A CA 1
ATOM 731 C C . SER A 1 95 ? -7.024 13.983 -32.119 1.00 38.66 95 SER A C 1
ATOM 733 O O . SER A 1 95 ? -5.811 14.132 -32.245 1.00 38.66 95 SER A O 1
ATOM 735 N N . PHE A 1 96 ? -7.680 13.012 -32.751 1.00 36.28 96 PHE A N 1
ATOM 736 C CA . PHE A 1 96 ? -7.163 12.400 -33.974 1.00 36.28 96 PHE A CA 1
ATOM 737 C C . PHE A 1 96 ? -8.138 12.722 -35.103 1.00 36.28 96 PHE A C 1
ATOM 739 O O . PHE A 1 96 ? -9.182 12.097 -35.258 1.00 36.28 96 PHE A O 1
ATOM 746 N N . SER A 1 97 ? -7.803 13.752 -35.879 1.00 35.00 97 SER A N 1
ATOM 747 C CA . SER A 1 97 ? -8.506 14.056 -37.124 1.00 35.00 97 SER A CA 1
ATOM 748 C C . SER A 1 97 ? -8.115 13.031 -38.197 1.00 35.00 97 SER A C 1
ATOM 750 O O . SER A 1 97 ? -6.918 12.853 -38.437 1.00 35.00 97 SER A O 1
ATOM 752 N N . PRO A 1 98 ? -9.066 12.384 -38.896 1.00 39.72 98 PRO A N 1
ATOM 753 C CA . PRO A 1 98 ? -8.751 11.529 -40.030 1.00 39.72 98 PRO A CA 1
ATOM 754 C C . PRO A 1 98 ? -8.523 12.402 -41.273 1.00 39.72 98 PRO A C 1
ATOM 756 O O . PRO A 1 98 ? -9.452 12.852 -41.946 1.00 39.72 98 PRO A O 1
ATOM 759 N N . GLY A 1 99 ? -7.255 12.665 -41.582 1.00 33.75 99 GLY A N 1
ATOM 760 C CA . GLY A 1 99 ? -6.843 13.352 -42.801 1.00 33.75 99 GLY A CA 1
ATOM 761 C C . GLY A 1 99 ? -6.864 12.430 -44.022 1.00 33.75 99 GLY A C 1
ATOM 762 O O . GLY A 1 99 ? -5.913 11.700 -44.258 1.00 33.75 99 GLY A O 1
ATOM 763 N N . ARG A 1 100 ? -7.967 12.499 -44.778 1.00 32.75 100 ARG A N 1
ATOM 764 C CA . ARG A 1 100 ? -8.148 12.279 -46.233 1.00 32.75 100 ARG A CA 1
ATOM 765 C C . ARG A 1 100 ? -7.234 11.290 -46.986 1.00 32.75 100 ARG A C 1
ATOM 767 O O . ARG A 1 100 ? -6.052 11.522 -47.209 1.00 32.75 100 ARG A O 1
ATOM 774 N N . SER A 1 101 ? -7.913 10.311 -47.594 1.00 35.62 101 SER A N 1
ATOM 775 C CA . SER A 1 101 ? -7.500 9.550 -48.781 1.00 35.62 101 SER A CA 1
ATOM 776 C C . SER A 1 101 ? -6.758 10.382 -49.835 1.00 35.62 101 SER A C 1
ATOM 778 O O . SER A 1 101 ? -7.266 11.403 -50.305 1.00 35.62 101 SER A O 1
ATOM 780 N N . ARG A 1 102 ? -5.630 9.847 -50.312 1.00 35.03 102 ARG A N 1
ATOM 781 C CA . ARG A 1 102 ? -5.121 10.071 -51.669 1.00 35.03 102 ARG A CA 1
ATOM 782 C C . ARG A 1 102 ? -4.694 8.733 -52.279 1.00 35.03 102 ARG A C 1
ATOM 784 O O . ARG A 1 102 ? -4.142 7.870 -51.610 1.00 35.03 102 ARG A O 1
ATOM 791 N N . SER A 1 103 ? -5.066 8.593 -53.540 1.00 35.41 103 SER A N 1
ATOM 792 C CA . SER A 1 103 ? -5.029 7.443 -54.442 1.00 35.41 103 SER A CA 1
ATOM 793 C C . SER A 1 103 ? -3.649 6.810 -54.672 1.00 35.41 103 SER A C 1
ATOM 795 O O . SER A 1 103 ? -2.640 7.508 -54.675 1.00 35.41 103 SER A O 1
ATOM 797 N N . SER A 1 104 ? -3.657 5.497 -54.944 1.00 35.88 104 SER A N 1
ATOM 798 C CA . SER A 1 104 ? -2.534 4.646 -55.387 1.00 35.88 104 SER A CA 1
ATOM 799 C C . SER A 1 104 ? -1.840 5.140 -56.675 1.00 35.88 104 SER A C 1
ATOM 801 O O . SER A 1 104 ? -2.409 5.964 -57.394 1.00 35.88 104 SER A O 1
ATOM 803 N N . PRO A 1 105 ? -0.651 4.596 -57.018 1.00 41.09 105 PRO A N 1
ATOM 804 C CA . PRO A 1 105 ? -0.623 3.352 -57.803 1.00 41.09 105 PRO A CA 1
ATOM 805 C C . PRO A 1 105 ? 0.403 2.285 -57.351 1.00 41.09 105 PRO A C 1
ATOM 807 O O . PRO A 1 105 ? 1.390 2.571 -56.683 1.00 41.09 105 PRO A O 1
ATOM 810 N N . ARG A 1 106 ? 0.079 1.047 -57.759 1.00 33.84 106 ARG A N 1
ATOM 811 C CA . ARG A 1 106 ? 0.862 -0.209 -57.880 1.00 33.84 106 ARG A CA 1
ATOM 812 C C . ARG A 1 106 ? 2.337 0.023 -58.286 1.00 33.84 106 ARG A C 1
ATOM 814 O O . ARG A 1 106 ? 2.592 0.982 -59.001 1.00 33.84 106 ARG A O 1
ATOM 821 N N . ASP A 1 107 ? 3.363 -0.724 -57.863 1.00 32.22 107 ASP A N 1
ATOM 822 C CA . ASP A 1 107 ? 3.697 -2.172 -57.933 1.00 32.22 107 ASP A CA 1
ATOM 823 C C . ASP A 1 107 ? 5.017 -2.403 -57.108 1.00 32.22 107 ASP A C 1
ATOM 825 O O . ASP A 1 107 ? 5.495 -1.459 -56.482 1.00 32.22 107 ASP A O 1
ATOM 829 N N . PRO A 1 108 ? 5.739 -3.546 -57.170 1.00 38.22 108 PRO A N 1
ATOM 830 C CA . PRO A 1 108 ? 5.446 -4.867 -56.618 1.00 38.22 108 PRO A CA 1
ATOM 831 C C . PRO A 1 108 ? 6.499 -5.334 -55.570 1.00 38.22 108 PRO A C 1
ATOM 833 O O . PRO A 1 108 ? 7.607 -4.816 -55.461 1.00 38.22 108 PRO A O 1
ATOM 836 N N . LEU A 1 109 ? 6.146 -6.371 -54.806 1.00 39.50 109 LEU A N 1
ATOM 837 C CA . LEU A 1 109 ? 6.973 -7.039 -53.784 1.00 39.50 109 LEU A CA 1
ATOM 838 C C . LEU A 1 109 ? 8.308 -7.594 -54.331 1.00 39.50 109 LEU A C 1
ATOM 840 O O . LEU A 1 109 ? 8.281 -8.296 -55.346 1.00 39.50 109 LEU A O 1
ATOM 844 N N . PRO A 1 110 ? 9.439 -7.481 -53.604 1.00 37.69 110 PRO A N 1
ATOM 845 C CA . PRO A 1 110 ? 10.565 -8.379 -53.790 1.00 37.69 110 PRO A CA 1
ATOM 846 C C . PRO A 1 110 ? 10.460 -9.607 -52.877 1.00 37.69 110 PRO A C 1
ATOM 848 O O . PRO A 1 110 ? 10.148 -9.545 -51.687 1.00 37.69 110 PRO A O 1
ATOM 851 N N . ARG A 1 111 ? 10.727 -10.747 -53.509 1.00 33.06 111 ARG A N 1
ATOM 852 C CA . ARG A 1 111 ? 10.741 -12.104 -52.971 1.00 33.06 111 ARG A CA 1
ATOM 853 C C . ARG A 1 111 ? 11.766 -12.284 -51.850 1.00 33.06 111 ARG A C 1
ATOM 855 O O . ARG A 1 111 ? 12.902 -11.828 -51.946 1.00 33.06 111 ARG A O 1
ATOM 862 N N . ARG A 1 112 ? 11.367 -13.075 -50.849 1.00 32.00 112 ARG A N 1
ATOM 863 C CA . ARG A 1 112 ? 12.265 -13.764 -49.915 1.00 32.00 112 ARG A CA 1
ATOM 864 C C . ARG A 1 112 ? 13.264 -14.620 -50.694 1.00 32.00 112 ARG A C 1
ATOM 866 O O . ARG A 1 112 ? 12.849 -15.451 -51.499 1.00 32.00 112 ARG A O 1
ATOM 873 N N . SER A 1 113 ? 14.541 -14.451 -50.379 1.00 32.31 113 SER A N 1
ATOM 874 C CA . SER A 1 113 ? 15.602 -15.395 -50.720 1.00 32.31 113 SER A CA 1
ATOM 875 C C . SER A 1 113 ? 16.249 -15.817 -49.407 1.00 32.31 113 SER A C 1
ATOM 877 O O . SER A 1 113 ? 16.767 -14.979 -48.675 1.00 32.31 113 SER A O 1
ATOM 879 N N . PHE A 1 114 ? 16.112 -17.099 -49.082 1.00 29.08 114 PHE A N 1
ATOM 880 C CA . PHE A 1 114 ? 16.893 -17.766 -48.051 1.00 29.08 114 PHE A CA 1
ATOM 881 C C . PHE A 1 114 ? 18.304 -18.000 -48.598 1.00 29.08 114 PHE A C 1
ATOM 883 O O . PHE A 1 114 ? 18.445 -18.507 -49.709 1.00 29.08 114 PHE A O 1
ATOM 890 N N . SER A 1 115 ? 19.318 -17.682 -47.802 1.00 35.16 115 SER A N 1
ATOM 891 C CA . SER A 1 115 ? 20.649 -18.276 -47.913 1.00 35.16 115 SER A CA 1
ATOM 892 C C . SER A 1 115 ? 21.268 -18.336 -46.518 1.00 35.16 115 SER A C 1
ATOM 894 O O . SER A 1 115 ? 21.383 -17.316 -45.839 1.00 35.16 115 SER A O 1
ATOM 896 N N . GLU A 1 116 ? 21.568 -19.564 -46.106 1.00 31.70 116 GLU A N 1
ATOM 897 C CA . GLU A 1 116 ? 22.337 -19.962 -44.928 1.00 31.70 116 GLU A CA 1
ATOM 898 C C . GLU A 1 116 ? 23.840 -19.646 -45.077 1.00 31.70 116 GLU A C 1
ATOM 900 O O . GLU A 1 116 ? 24.287 -19.238 -46.147 1.00 31.70 116 GLU A O 1
ATOM 905 N N . GLU A 1 117 ? 24.576 -19.931 -43.992 1.00 30.80 117 GLU A N 1
ATOM 906 C CA . GLU A 1 117 ? 26.039 -19.888 -43.774 1.00 30.80 117 GLU A CA 1
ATOM 907 C C . GLU A 1 117 ? 26.610 -18.509 -43.363 1.00 30.80 117 GLU A C 1
ATOM 909 O O . GLU A 1 117 ? 26.250 -17.483 -43.918 1.00 30.80 117 GLU A O 1
ATOM 914 N N . ASN A 1 118 ? 27.502 -18.359 -42.373 1.00 30.94 118 ASN A N 1
ATOM 915 C CA . ASN A 1 118 ? 28.402 -19.317 -41.732 1.00 30.94 118 ASN A CA 1
ATOM 916 C C . ASN A 1 118 ? 28.840 -18.868 -40.314 1.00 30.94 118 ASN A C 1
ATOM 918 O O . ASN A 1 118 ? 28.663 -17.717 -39.921 1.00 30.94 118 ASN A O 1
ATOM 922 N N . ARG A 1 119 ? 29.410 -19.824 -39.571 1.00 31.44 119 ARG A N 1
ATOM 923 C CA . ARG A 1 119 ? 29.998 -19.755 -38.213 1.00 31.44 119 ARG A CA 1
ATOM 924 C C . ARG A 1 119 ? 31.338 -18.995 -38.140 1.00 31.44 119 ARG A C 1
ATOM 926 O O . ARG A 1 119 ? 32.029 -18.982 -39.150 1.00 31.44 119 ARG A O 1
ATOM 933 N N . SER A 1 120 ? 31.713 -18.545 -36.924 1.00 33.22 120 SER A N 1
ATOM 934 C CA . SER A 1 120 ? 33.058 -18.574 -36.258 1.00 33.22 120 SER A CA 1
ATOM 935 C C . SER A 1 120 ? 33.188 -17.379 -35.282 1.00 33.22 120 SER A C 1
ATOM 937 O O . SER A 1 120 ? 32.968 -16.251 -35.711 1.00 33.22 120 SER A O 1
ATOM 939 N N . ASP A 1 121 ? 33.265 -17.539 -33.955 1.00 32.47 121 ASP A N 1
ATOM 940 C CA . ASP A 1 121 ? 34.398 -17.920 -33.069 1.00 32.47 121 ASP A CA 1
ATOM 941 C C . ASP A 1 121 ? 35.316 -16.756 -32.622 1.00 32.47 121 ASP A C 1
ATOM 943 O O . ASP A 1 121 ? 35.898 -16.076 -33.459 1.00 32.47 121 ASP A O 1
ATOM 947 N N . GLY A 1 122 ? 35.477 -16.640 -31.287 1.00 28.66 122 GLY A N 1
ATOM 948 C CA . GLY A 1 122 ? 36.635 -16.101 -30.534 1.00 28.66 122 GLY A CA 1
ATOM 949 C C . GLY A 1 122 ? 36.927 -14.591 -30.607 1.00 28.66 122 GLY A C 1
ATOM 950 O O . GLY A 1 122 ? 36.513 -13.911 -31.530 1.00 28.66 122 GLY A O 1
ATOM 951 N N . GLU A 1 123 ? 37.684 -13.942 -29.722 1.00 32.12 123 GLU A N 1
ATOM 952 C CA . GLU A 1 123 ? 38.232 -14.177 -28.378 1.00 32.12 123 GLU A CA 1
ATOM 953 C C . GLU A 1 123 ? 38.960 -12.851 -28.007 1.00 32.12 123 GLU A C 1
ATOM 955 O O . GLU A 1 123 ? 39.511 -12.211 -28.897 1.00 32.12 123 GLU A O 1
ATOM 960 N N . THR A 1 124 ? 38.970 -12.455 -26.724 1.00 31.89 124 THR A N 1
ATOM 961 C CA . THR A 1 124 ? 39.986 -11.638 -25.988 1.00 31.89 124 THR A CA 1
ATOM 962 C C . THR A 1 124 ? 40.589 -10.327 -26.539 1.00 31.89 124 THR A C 1
ATOM 964 O O . THR A 1 124 ? 41.062 -10.250 -27.666 1.00 31.89 124 THR A O 1
ATOM 967 N N . GLY A 1 125 ? 40.812 -9.361 -25.630 1.00 29.16 125 GLY A N 1
ATOM 968 C CA . GLY A 1 125 ? 41.975 -8.467 -25.737 1.00 29.16 125 GLY A CA 1
ATOM 969 C C . GLY A 1 125 ? 41.879 -7.126 -25.010 1.00 29.16 125 GLY A C 1
ATOM 970 O O . GLY A 1 125 ? 41.354 -6.164 -25.559 1.00 29.16 125 GLY A O 1
ATOM 971 N N . ASP A 1 126 ? 42.463 -7.064 -23.812 1.00 31.55 126 ASP A N 1
ATOM 972 C CA . ASP A 1 126 ? 42.852 -5.851 -23.082 1.00 31.55 126 ASP A CA 1
ATOM 973 C C . ASP A 1 126 ? 43.768 -4.914 -23.896 1.00 31.55 126 ASP A C 1
ATOM 975 O O . ASP A 1 126 ? 44.606 -5.397 -24.664 1.00 31.55 126 ASP A O 1
ATOM 979 N N . ARG A 1 127 ? 43.722 -3.597 -23.618 1.00 34.09 127 ARG A N 1
ATOM 980 C CA . ARG A 1 127 ? 44.899 -2.816 -23.164 1.00 34.09 127 ARG A CA 1
ATOM 981 C C . ARG A 1 127 ? 44.634 -1.322 -22.946 1.00 34.09 127 ARG A C 1
ATOM 983 O O . ARG A 1 127 ? 43.967 -0.653 -23.729 1.00 34.09 127 ARG A O 1
ATOM 990 N N . GLU A 1 128 ? 45.251 -0.845 -21.870 1.00 31.78 128 GLU A N 1
ATOM 991 C CA . GLU A 1 128 ? 45.556 0.538 -21.498 1.00 31.78 128 GLU A CA 1
ATOM 992 C C . GLU A 1 128 ? 46.439 1.248 -22.550 1.00 31.78 128 GLU A C 1
ATOM 994 O O . GLU A 1 128 ? 47.232 0.602 -23.234 1.00 31.78 128 GLU A O 1
ATOM 999 N N . ASP A 1 129 ? 46.375 2.583 -22.642 1.00 32.00 129 ASP A N 1
ATOM 1000 C CA . ASP A 1 129 ? 47.284 3.515 -21.934 1.00 32.00 129 ASP A CA 1
ATOM 1001 C C . ASP A 1 129 ? 47.538 4.845 -22.699 1.00 32.00 129 ASP A C 1
ATOM 1003 O O . ASP A 1 129 ? 47.522 4.916 -23.926 1.00 32.00 129 ASP A O 1
ATOM 1007 N N . THR A 1 130 ? 47.887 5.877 -21.921 1.00 32.69 130 THR A N 1
ATOM 1008 C CA . THR A 1 130 ? 48.642 7.114 -22.249 1.00 32.69 130 THR A CA 1
ATOM 1009 C C . THR A 1 130 ? 47.994 8.339 -22.937 1.00 32.69 130 THR A C 1
ATOM 1011 O O . THR A 1 130 ? 47.852 8.429 -24.147 1.00 32.69 130 THR A O 1
ATOM 1014 N N . ARG A 1 131 ? 47.673 9.327 -22.078 1.00 32.25 131 ARG A N 1
ATOM 1015 C CA . ARG A 1 131 ? 48.246 10.696 -21.901 1.00 32.25 131 ARG A CA 1
ATOM 1016 C C . ARG A 1 131 ? 48.620 11.618 -23.088 1.00 32.25 131 ARG A C 1
ATOM 1018 O O . ARG A 1 131 ? 49.277 11.213 -24.035 1.00 32.25 131 ARG A O 1
ATOM 1025 N N . ASP A 1 132 ? 48.436 12.913 -22.759 1.00 32.44 132 ASP A N 1
ATOM 1026 C CA . ASP A 1 132 ? 49.180 14.131 -23.171 1.00 32.44 132 ASP A CA 1
ATOM 1027 C C . ASP A 1 132 ? 48.673 14.852 -24.443 1.00 32.44 132 ASP A C 1
ATOM 1029 O O . ASP A 1 132 ? 48.272 14.202 -25.396 1.00 32.44 132 ASP A O 1
ATOM 1033 N N . THR A 1 133 ? 48.601 16.185 -24.584 1.00 34.03 133 THR A N 1
ATOM 1034 C CA . THR A 1 133 ? 49.002 17.369 -23.792 1.00 34.03 133 THR A CA 1
ATOM 1035 C C . THR A 1 133 ? 48.316 18.617 -24.396 1.00 34.03 133 THR A C 1
ATOM 1037 O O . THR A 1 133 ? 47.943 18.603 -25.567 1.00 34.03 133 THR A O 1
ATOM 1040 N N . GLY A 1 134 ? 48.266 19.736 -23.655 1.00 30.91 134 GLY A N 1
ATOM 1041 C CA . GLY A 1 134 ? 48.198 21.104 -24.220 1.00 30.91 134 GLY A CA 1
ATOM 1042 C C . GLY A 1 134 ? 46.907 21.868 -23.895 1.00 30.91 134 GLY A C 1
ATOM 1043 O O . GLY A 1 134 ? 45.899 21.699 -24.564 1.00 30.91 134 GLY A O 1
ATOM 1044 N N . ASP A 1 135 ? 46.799 22.596 -22.780 1.00 31.55 135 ASP A N 1
ATOM 1045 C CA . ASP A 1 135 ? 47.391 23.916 -22.476 1.00 31.55 135 ASP A CA 1
ATOM 1046 C C . ASP A 1 135 ? 46.861 25.062 -23.367 1.00 31.55 135 ASP A C 1
ATOM 1048 O O . ASP A 1 135 ? 47.269 25.198 -24.518 1.00 31.55 135 ASP A O 1
ATOM 1052 N N . ARG A 1 136 ? 45.994 25.930 -22.811 1.00 36.94 136 ARG A N 1
ATOM 1053 C CA . ARG A 1 136 ? 46.293 27.363 -22.568 1.00 36.94 136 ARG A CA 1
ATOM 1054 C C . ARG A 1 136 ? 45.073 28.187 -22.116 1.00 36.94 136 ARG A C 1
ATOM 1056 O O . ARG A 1 136 ? 44.144 28.429 -22.871 1.00 36.94 136 ARG A O 1
ATOM 1063 N N . ARG A 1 137 ? 45.209 28.695 -20.884 1.00 34.06 137 ARG A N 1
ATOM 1064 C CA . ARG A 1 137 ? 45.073 30.099 -20.427 1.00 34.06 137 ARG A CA 1
ATOM 1065 C C . ARG A 1 137 ? 43.852 30.947 -20.839 1.00 34.06 137 ARG A C 1
ATOM 1067 O O . ARG A 1 137 ? 43.732 31.341 -21.990 1.00 34.06 137 ARG A O 1
ATOM 1074 N N . GLY A 1 138 ? 43.216 31.531 -19.812 1.00 28.88 138 GLY A N 1
ATOM 1075 C CA . GLY A 1 138 ? 43.265 32.995 -19.648 1.00 28.88 138 GLY A CA 1
ATOM 1076 C C . GLY A 1 138 ? 42.001 33.710 -19.148 1.00 28.88 138 GLY A C 1
ATOM 1077 O O . GLY A 1 138 ? 41.076 33.883 -19.923 1.00 28.88 138 GLY A O 1
ATOM 1078 N N . GLY A 1 139 ? 42.066 34.230 -17.908 1.00 28.69 139 GLY A N 1
ATOM 1079 C CA . GLY A 1 139 ? 41.392 35.452 -17.404 1.00 28.69 139 GLY A CA 1
ATOM 1080 C C . GLY A 1 139 ? 39.876 35.361 -17.154 1.00 28.69 139 GLY A C 1
ATOM 1081 O O . GLY A 1 139 ? 39.127 35.007 -18.043 1.00 28.69 139 GLY A O 1
ATOM 1082 N N . GLY A 1 140 ? 39.296 35.657 -15.987 1.00 27.83 140 GLY A N 1
ATOM 1083 C CA . GLY A 1 140 ? 39.720 36.506 -14.874 1.00 27.83 140 GLY A CA 1
ATOM 1084 C C . GLY A 1 140 ? 39.124 37.913 -15.006 1.00 27.83 140 GLY A C 1
ATOM 1085 O O . GLY A 1 140 ? 39.573 38.663 -15.863 1.00 27.83 140 GLY A O 1
ATOM 1086 N N . GLY A 1 141 ? 38.178 38.286 -14.132 1.00 29.38 141 GLY A N 1
ATOM 1087 C CA . GLY A 1 141 ? 37.868 39.698 -13.853 1.00 29.38 141 GLY A CA 1
ATOM 1088 C C . GLY A 1 141 ? 36.387 40.071 -13.741 1.00 29.38 141 GLY A C 1
ATOM 1089 O O . GLY A 1 141 ? 35.677 40.141 -14.732 1.00 29.38 141 GLY A O 1
ATOM 1090 N N . SER A 1 142 ? 35.974 40.352 -12.507 1.00 34.16 142 SER A N 1
ATOM 1091 C CA . SER A 1 142 ? 34.682 40.875 -12.040 1.00 34.16 142 SER A CA 1
ATOM 1092 C C . SER A 1 142 ? 34.540 42.392 -12.256 1.00 34.16 142 SER A C 1
ATOM 1094 O O . SER A 1 142 ? 35.555 43.071 -12.145 1.00 34.16 142 SER A O 1
ATOM 1096 N N . THR A 1 143 ? 33.319 42.928 -12.409 1.00 32.09 143 THR A N 1
ATOM 1097 C CA . THR A 1 143 ? 32.875 44.224 -11.832 1.00 32.09 143 THR A CA 1
ATOM 1098 C C . THR A 1 143 ? 31.343 44.347 -11.818 1.00 32.09 143 THR A C 1
ATOM 1100 O O . THR A 1 143 ? 30.631 43.710 -12.589 1.00 32.09 143 THR A O 1
ATOM 1103 N N . ALA A 1 144 ? 30.847 45.150 -10.875 1.00 30.50 144 ALA A N 1
ATOM 1104 C CA . ALA A 1 144 ? 29.464 45.253 -10.431 1.00 30.50 144 ALA A CA 1
ATOM 1105 C C . ALA A 1 144 ? 28.764 46.566 -10.847 1.00 30.50 144 ALA A C 1
ATOM 1107 O O . ALA A 1 144 ? 29.421 47.571 -11.090 1.00 30.50 144 ALA A O 1
ATOM 1108 N N . ALA A 1 145 ? 27.426 46.513 -10.769 1.00 31.86 145 ALA A N 1
ATOM 1109 C CA . ALA A 1 145 ? 26.454 47.538 -10.349 1.00 31.86 145 ALA A CA 1
ATOM 1110 C C . ALA A 1 145 ? 26.266 48.854 -11.140 1.00 31.86 145 ALA A C 1
ATOM 1112 O O . ALA A 1 145 ? 27.152 49.695 -11.206 1.00 31.86 145 ALA A O 1
ATOM 1113 N N . ALA A 1 146 ? 25.008 49.108 -11.531 1.00 31.78 146 ALA A N 1
ATOM 1114 C CA . ALA A 1 146 ? 24.308 50.388 -11.350 1.00 31.78 146 ALA A CA 1
ATOM 1115 C C . ALA A 1 146 ? 22.793 50.174 -11.545 1.00 31.78 146 ALA A C 1
ATOM 1117 O O . ALA A 1 146 ? 22.377 49.535 -12.508 1.00 31.78 146 ALA A O 1
ATOM 1118 N N . GLY A 1 147 ? 21.977 50.671 -10.614 1.00 28.77 147 GLY A N 1
ATOM 1119 C CA . GLY A 1 147 ? 20.515 50.661 -10.704 1.00 28.77 147 GLY A CA 1
ATOM 1120 C C . GLY A 1 147 ? 19.953 52.023 -11.101 1.00 28.77 147 GLY A C 1
ATOM 1121 O O . GLY A 1 147 ? 20.642 53.034 -10.987 1.00 28.77 147 GLY A O 1
ATOM 1122 N N . THR A 1 148 ? 18.680 52.068 -11.499 1.00 31.36 148 THR A N 1
ATOM 1123 C CA . THR A 1 148 ? 17.831 53.268 -11.395 1.00 31.36 148 THR A CA 1
ATOM 1124 C C . THR A 1 148 ? 16.356 52.847 -11.361 1.00 31.36 148 THR A C 1
ATOM 1126 O O . THR A 1 148 ? 15.929 51.997 -12.138 1.00 31.36 148 THR A O 1
ATOM 1129 N N . ARG A 1 149 ? 15.616 53.401 -10.394 1.00 34.00 149 ARG A N 1
ATOM 1130 C CA . ARG A 1 149 ? 14.148 53.388 -10.264 1.00 34.00 149 ARG A CA 1
ATOM 1131 C C . ARG A 1 149 ? 13.553 54.438 -11.205 1.00 34.00 149 ARG A C 1
ATOM 1133 O O . ARG A 1 149 ? 14.209 55.454 -11.383 1.00 34.00 149 ARG A O 1
ATOM 1140 N N . GLU A 1 150 ? 12.308 54.259 -11.651 1.00 34.22 150 GLU A N 1
ATOM 1141 C CA . GLU A 1 150 ? 11.280 55.318 -11.639 1.00 34.22 150 GLU A CA 1
ATOM 1142 C C . GLU A 1 150 ? 9.863 54.760 -11.890 1.00 34.22 150 GLU A C 1
ATOM 1144 O O . GLU A 1 150 ? 9.690 53.655 -12.401 1.00 34.22 150 GLU A O 1
ATOM 1149 N N . GLU A 1 151 ? 8.881 55.508 -11.385 1.00 29.53 151 GLU A N 1
ATOM 1150 C CA . GLU A 1 151 ? 7.498 55.160 -11.030 1.00 29.53 151 GLU A CA 1
ATOM 1151 C C . GLU A 1 151 ? 6.453 55.599 -12.085 1.00 29.53 151 GLU A C 1
ATOM 1153 O O . GLU A 1 151 ? 6.766 56.373 -12.983 1.00 29.53 151 GLU A O 1
ATOM 1158 N N . GLY A 1 152 ? 5.186 55.187 -11.893 1.00 27.64 152 GLY A N 1
ATOM 1159 C CA . GLY A 1 152 ? 3.974 55.853 -12.426 1.00 27.64 152 GLY A CA 1
ATOM 1160 C C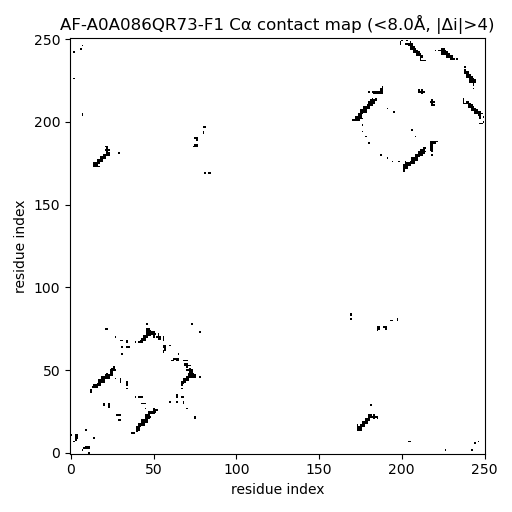 . GLY A 1 152 ? 3.104 54.956 -13.325 1.00 27.64 152 GLY A C 1
ATOM 1161 O O . GLY A 1 152 ? 3.493 54.664 -14.447 1.00 27.64 152 GLY A O 1
ATOM 1162 N N . LEU A 1 153 ? 2.054 54.289 -12.818 1.00 32.19 153 LEU A N 1
ATOM 1163 C CA . LEU A 1 153 ? 0.659 54.750 -12.610 1.00 32.19 153 LEU A CA 1
ATOM 1164 C C . LEU A 1 153 ? -0.149 54.950 -13.918 1.00 32.19 153 LEU A C 1
ATOM 1166 O O . LEU A 1 153 ? 0.146 55.850 -14.689 1.00 32.19 153 LEU A O 1
ATOM 1170 N N . GLU A 1 154 ? -1.187 54.116 -14.118 1.00 31.70 154 GLU A N 1
ATOM 1171 C CA . GLU A 1 154 ? -2.628 54.475 -14.242 1.00 31.70 154 GLU A CA 1
ATOM 1172 C C . GLU A 1 154 ? -3.458 53.482 -15.105 1.00 31.70 154 GLU A C 1
ATOM 1174 O O . GLU A 1 154 ? -3.237 53.305 -16.297 1.00 31.70 154 GLU A O 1
ATOM 1179 N N . ASN A 1 155 ? -4.420 52.837 -14.426 1.00 32.62 155 ASN A N 1
ATOM 1180 C CA . ASN A 1 155 ? -5.780 52.402 -14.800 1.00 32.62 155 ASN A CA 1
ATOM 1181 C C . ASN A 1 155 ? -6.153 52.010 -16.248 1.00 32.62 155 ASN A C 1
ATOM 1183 O O . ASN A 1 155 ? -6.191 52.850 -17.139 1.00 32.62 155 ASN A O 1
ATOM 1187 N N . ALA A 1 156 ? -6.709 50.798 -16.400 1.00 33.16 156 ALA A N 1
ATOM 1188 C CA . ALA A 1 156 ? -7.898 50.563 -17.230 1.00 33.16 156 ALA A CA 1
ATOM 1189 C C . ALA A 1 156 ? -8.652 49.289 -16.800 1.00 33.16 156 ALA A C 1
ATOM 1191 O O . ALA A 1 156 ? -8.069 48.307 -16.345 1.00 33.16 156 ALA A O 1
ATOM 1192 N N . GLU A 1 157 ? -9.969 49.373 -16.922 1.00 29.27 157 GLU A N 1
ATOM 1193 C CA . GLU A 1 157 ? -11.023 48.506 -16.411 1.00 29.27 157 GLU A CA 1
ATOM 1194 C C . GLU A 1 157 ? -11.100 47.109 -17.052 1.00 29.27 157 GLU A C 1
ATOM 1196 O O . GLU A 1 157 ? -10.753 46.917 -18.211 1.00 29.27 157 GLU A O 1
ATOM 1201 N N . GLY A 1 158 ? -11.694 46.176 -16.296 1.00 28.81 158 GLY A N 1
ATOM 1202 C CA . GLY A 1 158 ? -12.646 45.187 -16.808 1.00 28.81 158 GLY A CA 1
ATOM 1203 C C . GLY A 1 158 ? -12.100 44.054 -17.678 1.00 28.81 158 GLY A C 1
ATOM 1204 O O . GLY A 1 158 ? -11.852 44.236 -18.856 1.00 28.81 158 GLY A O 1
ATOM 1205 N N . VAL A 1 159 ? -12.058 42.840 -17.126 1.00 34.28 159 VAL A N 1
ATOM 1206 C CA . VAL A 1 159 ? -12.823 41.680 -17.622 1.00 34.28 159 VAL A CA 1
ATOM 1207 C C . VAL A 1 159 ? -12.712 40.593 -16.558 1.00 34.28 159 VAL A C 1
ATOM 1209 O O . VAL A 1 159 ? -11.633 40.091 -16.245 1.00 34.28 159 VAL A O 1
ATOM 1212 N N . GLU A 1 160 ? -13.866 40.234 -16.011 1.00 40.25 160 GLU A N 1
ATOM 1213 C CA . GLU A 1 160 ? -14.078 39.026 -15.235 1.00 40.25 160 GLU A CA 1
ATOM 1214 C C . GLU A 1 160 ? -13.523 37.819 -16.000 1.00 40.25 160 GLU A C 1
ATOM 1216 O O . GLU A 1 160 ? -14.031 37.421 -17.048 1.00 40.25 160 GLU A O 1
ATOM 1221 N N . LYS A 1 161 ? -12.491 37.185 -15.453 1.00 33.81 161 LYS A N 1
ATOM 1222 C CA . LYS A 1 161 ? -12.297 35.755 -15.661 1.00 33.81 161 LYS A CA 1
ATOM 1223 C C . LYS A 1 161 ? -12.499 35.092 -14.319 1.00 33.81 161 LYS A C 1
ATOM 1225 O O . LYS A 1 161 ? -11.565 34.920 -13.542 1.00 33.81 161 LYS A O 1
ATOM 1230 N N . GLN A 1 162 ? -13.758 34.732 -14.077 1.00 36.47 162 GLN A N 1
ATOM 1231 C CA . GLN A 1 162 ? -14.118 33.590 -13.249 1.00 36.47 162 GLN A CA 1
ATOM 1232 C C . GLN A 1 162 ? -13.385 32.370 -13.828 1.00 36.47 162 GLN A C 1
ATOM 1234 O O . GLN A 1 162 ? -13.900 31.643 -14.674 1.00 36.47 162 GLN A O 1
ATOM 1239 N N . GLY A 1 163 ? -12.117 32.212 -13.448 1.00 30.72 163 GLY A N 1
ATOM 1240 C CA . GLY A 1 163 ? -11.369 30.983 -13.635 1.00 30.72 163 GLY A CA 1
ATOM 1241 C C . GLY A 1 163 ? -12.028 29.971 -12.724 1.00 30.72 163 GLY A C 1
ATOM 1242 O O . GLY A 1 163 ? -11.915 30.095 -11.507 1.00 30.72 163 GLY A O 1
ATOM 1243 N N . GLY A 1 164 ? -12.806 29.081 -13.341 1.00 33.50 164 GLY A N 1
ATOM 1244 C CA . GLY A 1 164 ? -13.621 28.073 -12.689 1.00 33.50 164 GLY A CA 1
ATOM 1245 C C . GLY A 1 164 ? -12.903 27.501 -11.483 1.00 33.50 164 GLY A C 1
ATOM 1246 O O . GLY A 1 164 ? -11.863 26.862 -11.603 1.00 33.50 164 GLY A O 1
ATOM 1247 N N . GLN A 1 165 ? -13.472 27.789 -10.321 1.00 35.75 165 GLN A N 1
ATOM 1248 C CA . GLN A 1 165 ? -13.182 27.097 -9.089 1.00 35.75 165 GLN A CA 1
ATOM 1249 C C . GLN A 1 165 ? -13.434 25.620 -9.396 1.00 35.75 165 GLN A C 1
ATOM 1251 O O . GLN A 1 165 ? -14.586 25.210 -9.550 1.00 35.75 165 GLN A O 1
ATOM 1256 N N . GLU A 1 166 ? -12.362 24.852 -9.605 1.00 36.69 166 GLU A N 1
ATOM 1257 C CA . GLU A 1 166 ? -12.427 23.399 -9.651 1.00 36.69 166 GLU A CA 1
ATOM 1258 C C . GLU A 1 166 ? -13.132 22.994 -8.360 1.00 36.69 166 GLU A C 1
ATOM 1260 O O . GLU A 1 166 ? -12.591 23.143 -7.263 1.00 36.69 166 GLU A O 1
ATOM 1265 N N . ARG A 1 167 ? -14.411 22.625 -8.472 1.00 37.31 167 ARG A N 1
ATOM 1266 C CA . ARG A 1 167 ? -15.190 22.132 -7.344 1.00 37.31 1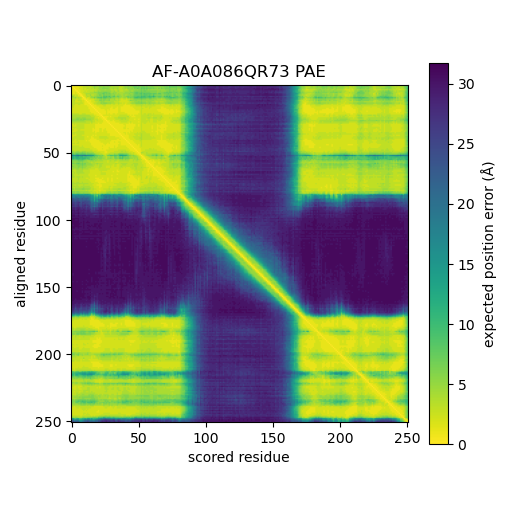67 ARG A CA 1
ATOM 1267 C C . ARG A 1 167 ? -14.528 20.834 -6.918 1.00 37.31 167 ARG A C 1
ATOM 1269 O O . ARG A 1 167 ? -14.744 19.783 -7.513 1.00 37.31 167 ARG A O 1
ATOM 1276 N N . GLU A 1 168 ? -13.674 20.951 -5.914 1.00 43.91 168 GLU A N 1
ATOM 1277 C CA . GLU A 1 168 ? -13.041 19.851 -5.215 1.00 43.91 168 GLU A CA 1
ATOM 1278 C C . GLU A 1 168 ? -14.122 19.097 -4.426 1.00 43.91 168 GLU A C 1
ATOM 1280 O O . GLU A 1 168 ? -14.296 19.283 -3.227 1.00 43.91 168 GLU A O 1
ATOM 1285 N N . GLU A 1 169 ? -14.894 18.262 -5.115 1.00 41.62 169 GLU A N 1
ATOM 1286 C CA . GLU A 1 169 ? -15.885 17.370 -4.507 1.00 41.62 169 GLU A CA 1
ATOM 1287 C C . GLU A 1 169 ? -15.431 15.907 -4.640 1.00 41.62 169 GLU A C 1
ATOM 1289 O O . GLU A 1 169 ? -16.141 15.041 -5.142 1.00 41.62 169 GLU A O 1
ATOM 1294 N N . ASP A 1 170 ? -14.222 15.609 -4.154 1.00 47.94 170 ASP A N 1
ATOM 1295 C CA . ASP A 1 170 ? -13.767 14.229 -3.936 1.00 47.94 170 ASP A CA 1
ATOM 1296 C C . ASP A 1 170 ? -14.322 13.703 -2.595 1.00 47.94 170 ASP A C 1
ATOM 1298 O O . ASP A 1 170 ? -13.601 13.578 -1.602 1.00 47.94 170 ASP A O 1
ATOM 1302 N N . TYR A 1 171 ? -15.622 13.401 -2.547 1.00 54.03 171 TYR A N 1
ATOM 1303 C CA . TYR A 1 171 ? -16.309 12.798 -1.389 1.00 54.03 171 TYR A CA 1
ATOM 1304 C C . TYR A 1 171 ? -16.181 11.267 -1.333 1.00 54.03 171 TYR A C 1
ATOM 1306 O O . TYR A 1 171 ? -17.108 10.573 -0.912 1.00 54.03 171 TYR A O 1
ATOM 1314 N N . GLU A 1 172 ? -15.058 10.690 -1.762 1.00 68.31 172 GLU A N 1
ATOM 1315 C CA . GLU A 1 172 ? -14.862 9.262 -1.522 1.00 68.31 172 GLU A CA 1
ATOM 1316 C C . GLU A 1 172 ? -14.447 9.045 -0.067 1.00 68.31 172 GLU A C 1
ATOM 1318 O O . GLU A 1 172 ? -13.271 9.100 0.296 1.00 68.31 172 GLU A O 1
ATOM 1323 N N . GLU A 1 173 ? -15.449 8.835 0.778 1.00 80.62 173 GLU A N 1
ATOM 1324 C CA . GLU A 1 173 ? -15.250 8.304 2.115 1.00 80.62 173 GLU A CA 1
ATOM 1325 C C . GLU A 1 173 ? -14.692 6.879 2.006 1.00 80.62 173 GLU A C 1
ATOM 1327 O O . GLU A 1 173 ? -15.206 6.032 1.263 1.00 80.62 173 GLU A O 1
ATOM 1332 N N . VAL A 1 174 ? -13.618 6.621 2.742 1.00 90.69 174 VAL A N 1
ATOM 1333 C CA . VAL A 1 174 ? -12.903 5.349 2.747 1.00 90.69 174 VAL A CA 1
ATOM 1334 C C . VAL A 1 174 ? -12.926 4.792 4.157 1.00 90.69 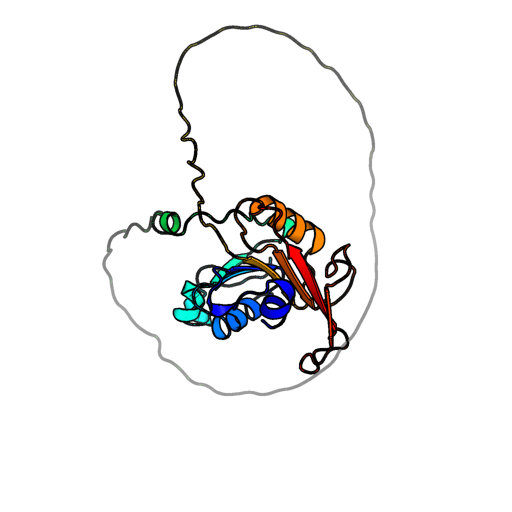174 VAL A C 1
ATOM 1336 O O . VAL A 1 174 ? -12.846 5.519 5.141 1.00 90.69 174 VAL A O 1
ATOM 1339 N N . ASP A 1 175 ? -13.033 3.478 4.288 1.00 93.06 175 ASP A N 1
ATOM 1340 C CA . ASP A 1 175 ? -12.940 2.878 5.610 1.00 93.06 175 ASP A CA 1
ATOM 1341 C C . ASP A 1 175 ? -11.486 2.854 6.079 1.00 93.06 175 ASP A C 1
ATOM 1343 O O . ASP A 1 175 ? -11.212 3.142 7.234 1.00 93.06 175 ASP A O 1
ATOM 1347 N N . LEU A 1 176 ? -10.543 2.540 5.188 1.00 95.00 176 LEU A N 1
ATOM 1348 C CA . LEU A 1 176 ? -9.138 2.358 5.544 1.00 95.00 176 LEU A CA 1
ATOM 1349 C C . LEU A 1 176 ? -8.213 2.866 4.435 1.00 95.00 176 LEU A C 1
ATOM 1351 O O . LEU A 1 176 ? -8.389 2.522 3.263 1.00 95.00 176 LEU A O 1
ATOM 1355 N N . CYS A 1 177 ? -7.174 3.601 4.822 1.00 95.81 177 CYS A N 1
ATOM 1356 C CA . CYS A 1 177 ? -6.037 3.896 3.954 1.00 95.81 177 CYS A CA 1
ATOM 1357 C C . CYS A 1 177 ? -4.872 2.967 4.300 1.00 95.81 177 CYS A C 1
ATOM 1359 O O . CYS A 1 177 ? -4.485 2.848 5.461 1.00 95.81 177 CYS A O 1
ATOM 1361 N N . VAL A 1 178 ? -4.306 2.313 3.292 1.00 97.25 178 VAL A N 1
ATOM 1362 C CA . VAL A 1 178 ? -3.179 1.393 3.439 1.00 97.25 178 VAL A CA 1
ATOM 1363 C C . VAL A 1 178 ? -2.004 1.907 2.622 1.00 97.25 178 VAL A C 1
ATOM 1365 O O . VAL A 1 178 ? -2.136 2.181 1.434 1.00 97.25 178 VAL A O 1
ATOM 1368 N N . LEU A 1 179 ? -0.839 1.983 3.244 1.00 97.62 179 LEU A N 1
ATOM 1369 C CA . LEU A 1 179 ? 0.440 2.130 2.574 1.00 97.62 179 LEU A CA 1
ATOM 1370 C C . LEU A 1 179 ? 1.121 0.762 2.555 1.00 97.62 179 LEU A C 1
ATOM 1372 O O . LEU A 1 179 ? 1.318 0.161 3.608 1.00 97.62 179 LEU A O 1
ATOM 1376 N N . LEU A 1 180 ? 1.441 0.240 1.376 1.00 97.62 180 LEU A N 1
ATOM 1377 C CA . LEU A 1 180 ? 2.121 -1.044 1.223 1.00 97.62 180 LEU A CA 1
ATOM 1378 C C . LEU A 1 180 ? 3.435 -0.824 0.478 1.00 97.62 180 LEU A C 1
ATOM 1380 O O . LEU A 1 180 ? 3.439 -0.508 -0.706 1.00 97.62 180 LEU A O 1
ATOM 1384 N N . ALA A 1 181 ? 4.547 -1.002 1.179 1.00 95.44 181 ALA A N 1
ATOM 1385 C CA . ALA A 1 181 ? 5.886 -0.775 0.660 1.00 95.44 181 ALA A CA 1
ATOM 1386 C C . ALA A 1 181 ? 6.693 -2.070 0.732 1.00 95.44 181 ALA A C 1
ATOM 1388 O O . ALA A 1 181 ? 7.131 -2.484 1.803 1.00 95.44 181 ALA A O 1
ATOM 1389 N N . VAL A 1 182 ? 6.886 -2.722 -0.414 1.00 93.56 182 VAL A N 1
ATOM 1390 C CA . VAL A 1 182 ? 7.599 -4.002 -0.509 1.00 93.56 182 VAL A CA 1
ATOM 1391 C C . VAL A 1 182 ? 8.941 -3.769 -1.182 1.00 93.56 182 VAL A C 1
ATOM 1393 O O . VAL A 1 182 ? 8.972 -3.440 -2.362 1.00 93.56 182 VAL A O 1
ATOM 1396 N N . HIS A 1 183 ? 10.043 -3.895 -0.436 1.00 89.50 183 HIS A N 1
ATOM 1397 C CA . HIS A 1 183 ? 11.387 -3.538 -0.907 1.00 89.50 183 HIS A CA 1
ATOM 1398 C C . HIS A 1 183 ? 11.456 -2.141 -1.553 1.00 89.50 183 HIS A C 1
ATOM 1400 O O . HIS A 1 183 ? 12.177 -1.912 -2.522 1.00 89.50 183 HIS A O 1
ATOM 1406 N N . SER A 1 184 ? 10.688 -1.197 -1.009 1.00 85.81 184 SER A N 1
ATOM 1407 C CA . SER A 1 184 ? 10.615 0.163 -1.530 1.00 85.81 184 SER A CA 1
ATOM 1408 C C . SER A 1 184 ? 11.788 1.009 -1.038 1.00 85.81 184 SER A C 1
ATOM 1410 O O . SER A 1 184 ? 12.197 0.899 0.117 1.00 85.81 184 SER A O 1
ATOM 1412 N N . HIS A 1 185 ? 12.292 1.882 -1.912 1.00 87.81 185 HIS A N 1
ATOM 1413 C CA . HIS A 1 185 ? 13.260 2.938 -1.580 1.00 87.81 185 HIS A CA 1
ATOM 1414 C C . HIS A 1 185 ? 12.597 4.321 -1.468 1.00 87.81 185 HIS A C 1
ATOM 1416 O O . HIS A 1 185 ? 13.283 5.340 -1.428 1.00 87.81 185 HIS A O 1
ATOM 1422 N N . ALA A 1 186 ? 11.265 4.381 -1.503 1.00 88.06 186 ALA A N 1
ATOM 1423 C CA . ALA A 1 186 ? 10.535 5.627 -1.336 1.00 88.06 186 ALA A CA 1
ATOM 1424 C C . ALA A 1 186 ? 10.602 6.103 0.127 1.00 88.06 186 ALA A C 1
ATOM 1426 O O . ALA A 1 186 ? 10.527 5.251 1.012 1.00 88.06 186 ALA A O 1
ATOM 1427 N N . PRO A 1 187 ? 10.652 7.425 0.393 1.00 93.12 187 PRO A N 1
ATOM 1428 C CA . PRO A 1 187 ? 10.596 7.969 1.749 1.00 93.12 187 PRO A CA 1
ATOM 1429 C C . PRO A 1 187 ? 9.242 7.672 2.391 1.00 93.12 187 PRO A C 1
ATOM 1431 O O . PRO A 1 187 ? 8.251 8.386 2.191 1.00 93.12 187 PRO A O 1
ATOM 1434 N N . LEU A 1 188 ? 9.184 6.572 3.141 1.00 94.44 188 LEU A N 1
ATOM 1435 C CA . LEU A 1 188 ? 7.931 5.999 3.614 1.00 94.44 188 LEU A CA 1
ATOM 1436 C C . LEU A 1 188 ? 7.268 6.881 4.670 1.00 94.44 188 LEU A C 1
ATOM 1438 O O . LEU A 1 188 ? 6.057 7.082 4.612 1.00 94.44 188 LEU A O 1
ATOM 1442 N N . GLN A 1 189 ? 8.064 7.441 5.587 1.00 95.50 189 GLN A N 1
ATOM 1443 C CA . GLN A 1 189 ? 7.586 8.342 6.637 1.00 95.50 189 GLN A CA 1
ATOM 1444 C C . GLN A 1 189 ? 6.890 9.571 6.049 1.00 95.50 189 GLN A C 1
ATOM 1446 O O . GLN A 1 189 ? 5.729 9.832 6.360 1.00 95.50 189 GLN A O 1
ATOM 1451 N N . GLU A 1 190 ? 7.571 10.285 5.151 1.00 95.44 190 GLU A N 1
ATOM 1452 C CA . GLU A 1 190 ? 7.029 11.486 4.511 1.00 95.44 190 GLU A CA 1
ATOM 1453 C C . GLU A 1 190 ? 5.730 11.172 3.750 1.00 95.44 190 GLU A C 1
ATOM 1455 O O . GLU A 1 190 ? 4.732 11.891 3.868 1.00 95.44 190 GLU A O 1
ATOM 1460 N N . PHE A 1 191 ? 5.713 10.070 2.991 1.00 96.44 191 PHE A N 1
ATOM 1461 C CA . P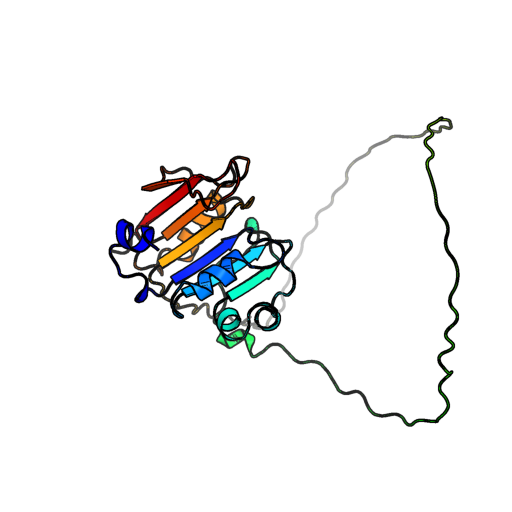HE A 1 191 ? 4.531 9.667 2.235 1.00 96.44 191 PHE A CA 1
ATOM 1462 C C . PHE A 1 191 ? 3.359 9.295 3.153 1.00 96.44 191 PHE A C 1
ATOM 1464 O O . PHE A 1 191 ? 2.222 9.691 2.886 1.00 96.44 191 PHE A O 1
ATOM 1471 N N . PHE A 1 192 ? 3.620 8.570 4.245 1.00 96.25 192 PHE A N 1
ATOM 1472 C CA . PHE A 1 192 ? 2.594 8.168 5.207 1.00 96.25 192 PHE A CA 1
ATOM 1473 C C . PHE A 1 192 ? 1.945 9.379 5.884 1.00 96.25 192 PHE A C 1
ATOM 1475 O O . PHE A 1 192 ? 0.719 9.475 5.917 1.00 96.25 192 PHE A O 1
ATOM 1482 N N . GLU A 1 193 ? 2.736 10.360 6.320 1.00 95.69 193 GLU A N 1
ATOM 1483 C CA . GLU A 1 193 ? 2.220 11.601 6.914 1.00 95.69 193 GLU A CA 1
ATOM 1484 C C . GLU A 1 193 ? 1.393 12.424 5.921 1.00 95.69 193 GLU A C 1
ATOM 1486 O O . GLU A 1 193 ? 0.358 13.003 6.268 1.00 95.69 193 GLU A O 1
ATOM 1491 N N . ARG A 1 194 ? 1.833 12.489 4.659 1.00 95.12 194 ARG A N 1
ATOM 1492 C CA . ARG A 1 194 ? 1.073 13.150 3.590 1.00 95.12 194 ARG A CA 1
ATOM 1493 C C . ARG A 1 194 ? -0.248 12.429 3.330 1.00 95.12 194 ARG A C 1
ATOM 1495 O O . ARG A 1 194 ? -1.270 13.098 3.185 1.00 95.12 194 ARG A O 1
ATOM 1502 N N . MET A 1 195 ? -0.246 11.094 3.317 1.00 94.62 195 MET A N 1
ATOM 1503 C CA . MET A 1 195 ? -1.453 10.269 3.186 1.00 94.62 195 MET A CA 1
ATOM 1504 C C . MET A 1 195 ? -2.418 10.515 4.346 1.00 94.62 195 MET A C 1
ATOM 1506 O O . MET A 1 195 ? -3.603 10.747 4.105 1.00 94.62 195 MET A O 1
ATOM 1510 N N . GLN A 1 196 ? -1.917 10.537 5.582 1.00 93.62 196 GLN A N 1
ATOM 1511 C CA . GLN A 1 196 ? -2.717 10.850 6.765 1.00 93.62 196 GLN A CA 1
ATOM 1512 C C . GLN A 1 196 ? -3.367 12.228 6.648 1.00 93.62 196 GLN A C 1
ATOM 1514 O O . GLN A 1 196 ? -4.577 12.342 6.806 1.00 93.62 196 GLN A O 1
ATOM 1519 N N . ARG A 1 197 ? -2.606 13.262 6.271 1.00 92.06 197 ARG A N 1
ATOM 1520 C CA . ARG A 1 197 ? -3.151 14.615 6.065 1.00 92.06 197 ARG A CA 1
ATOM 1521 C C . ARG A 1 197 ? -4.193 14.677 4.949 1.00 92.06 197 ARG A C 1
ATOM 1523 O O . ARG A 1 197 ? -5.212 15.342 5.107 1.00 92.06 197 ARG A O 1
ATOM 1530 N N . ALA A 1 198 ? -3.963 13.987 3.833 1.00 90.31 198 ALA A N 1
ATOM 1531 C CA . ALA A 1 198 ? -4.878 14.001 2.692 1.00 90.31 198 ALA A CA 1
ATOM 1532 C C . ALA A 1 198 ? -6.222 13.305 2.985 1.00 90.31 198 ALA A C 1
ATOM 1534 O O . ALA A 1 198 ? -7.240 13.695 2.414 1.00 90.31 198 ALA A O 1
ATOM 1535 N N . TYR A 1 199 ? -6.230 12.312 3.880 1.00 90.62 199 TYR A N 1
ATOM 1536 C CA . TYR A 1 199 ? -7.395 11.470 4.180 1.00 90.62 199 TYR A CA 1
ATOM 1537 C C . TYR A 1 199 ? -7.884 11.576 5.638 1.00 90.62 199 TYR A C 1
ATOM 1539 O O . TYR A 1 199 ? -8.752 10.800 6.037 1.00 90.62 199 TYR A O 1
ATOM 1547 N N . ALA A 1 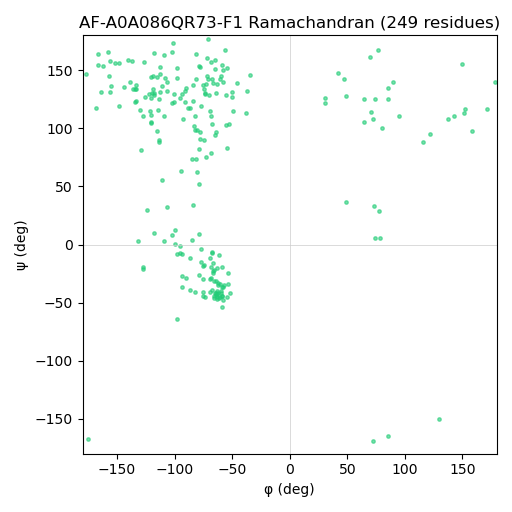200 ? -7.382 12.534 6.429 1.00 87.56 200 ALA A N 1
ATOM 1548 C CA . ALA A 1 200 ? -7.654 12.662 7.869 1.00 87.56 200 ALA A CA 1
ATOM 1549 C C . ALA A 1 200 ? -9.152 12.646 8.220 1.00 87.56 200 ALA A C 1
ATOM 1551 O O . ALA A 1 200 ? -9.558 11.962 9.151 1.00 87.56 200 ALA A O 1
ATOM 1552 N N . ASN A 1 201 ? -9.969 13.340 7.423 1.00 83.94 201 ASN A N 1
ATOM 1553 C CA . ASN A 1 201 ? -11.417 13.467 7.636 1.00 83.94 201 ASN A CA 1
ATOM 1554 C C . ASN A 1 201 ? -12.241 12.516 6.750 1.00 83.94 201 ASN A C 1
ATOM 1556 O O . ASN A 1 201 ? -13.436 12.724 6.567 1.00 83.94 201 ASN A O 1
ATOM 1560 N N . ARG A 1 202 ? -11.590 11.540 6.107 1.00 85.75 202 ARG A N 1
ATOM 1561 C CA . ARG A 1 202 ? -12.213 10.644 5.118 1.00 85.75 202 ARG A CA 1
ATOM 1562 C C . ARG A 1 202 ? -11.990 9.174 5.418 1.00 85.75 202 ARG A C 1
ATOM 1564 O O . ARG A 1 202 ? -12.734 8.357 4.894 1.00 85.75 202 ARG A O 1
ATOM 1571 N N . SER A 1 203 ? -10.964 8.846 6.202 1.00 89.38 203 SER A N 1
ATOM 1572 C CA . SER A 1 203 ? -10.729 7.489 6.676 1.00 89.38 203 SER A CA 1
ATOM 1573 C C . SER A 1 203 ? -11.510 7.247 7.962 1.00 89.38 203 SER A C 1
ATOM 1575 O O . SER A 1 203 ? -11.248 7.910 8.964 1.00 89.38 203 SER A O 1
ATOM 1577 N N . ARG A 1 204 ? -12.451 6.298 7.960 1.00 91.56 204 ARG A N 1
ATOM 1578 C CA . ARG A 1 204 ? -13.247 5.957 9.153 1.00 91.56 204 ARG A CA 1
ATOM 1579 C C . ARG A 1 204 ? -12.441 5.173 10.189 1.00 91.56 204 ARG A C 1
ATOM 1581 O O . ARG A 1 204 ? -12.507 5.464 11.375 1.00 91.56 204 ARG A O 1
ATOM 1588 N N . CYS A 1 205 ? -11.687 4.171 9.750 1.00 92.06 205 CYS A N 1
ATOM 1589 C CA . CYS A 1 205 ? -10.986 3.240 10.630 1.00 92.06 205 CYS A CA 1
ATOM 1590 C C . CYS A 1 205 ? -9.537 3.647 10.923 1.00 92.06 205 CYS A C 1
ATOM 1592 O O . CYS A 1 205 ? -9.000 3.264 11.960 1.00 92.06 205 CYS A O 1
ATOM 1594 N N . GLY A 1 206 ? -8.882 4.383 10.021 1.00 94.25 206 GLY A N 1
ATOM 1595 C CA . GLY A 1 206 ? -7.502 4.833 10.213 1.00 94.25 206 GLY A CA 1
ATOM 1596 C C . GLY A 1 206 ? -6.566 4.547 9.048 1.00 94.25 206 GLY A C 1
ATOM 1597 O O . GLY A 1 206 ? -6.949 4.525 7.874 1.00 94.25 206 GLY A O 1
ATOM 1598 N N . PHE A 1 207 ? -5.301 4.358 9.392 1.00 95.88 207 PHE A N 1
ATOM 1599 C CA . PHE A 1 207 ? -4.183 4.276 8.469 1.00 95.88 207 PHE A CA 1
ATOM 1600 C C . PHE A 1 207 ? -3.312 3.085 8.841 1.00 95.88 207 PHE A C 1
ATOM 1602 O O . PHE A 1 207 ? -2.825 2.985 9.967 1.00 95.88 207 PHE A O 1
ATOM 1609 N N . LEU A 1 208 ? -3.102 2.185 7.890 1.00 96.75 208 LEU A N 1
ATOM 1610 C CA . LEU A 1 208 ? -2.227 1.030 8.041 1.00 96.75 208 LEU A CA 1
ATOM 1611 C C . LEU A 1 208 ? -1.001 1.221 7.150 1.00 96.75 208 LEU A C 1
ATOM 1613 O O . LEU A 1 208 ? -1.140 1.598 5.991 1.00 96.75 208 LEU A O 1
ATOM 1617 N N . CYS A 1 209 ? 0.189 0.925 7.653 1.00 97.25 209 CYS A N 1
ATOM 1618 C CA . CYS A 1 209 ? 1.390 0.819 6.834 1.00 97.25 209 CYS A CA 1
ATOM 1619 C C . CYS A 1 209 ? 1.969 -0.583 6.978 1.00 97.25 209 CYS A C 1
ATOM 1621 O O . CYS A 1 209 ? 2.220 -1.031 8.092 1.00 97.25 209 CYS A O 1
ATOM 1623 N N . VAL A 1 210 ? 2.193 -1.268 5.862 1.00 96.44 210 VAL A N 1
ATOM 1624 C CA . VAL A 1 210 ? 2.897 -2.550 5.802 1.00 96.44 210 VAL A CA 1
ATOM 1625 C C . VAL A 1 210 ? 4.185 -2.315 5.032 1.00 96.44 210 VAL A C 1
ATOM 1627 O O . VAL A 1 210 ? 4.147 -1.964 3.853 1.00 96.44 210 VAL A O 1
ATOM 1630 N N . SER A 1 211 ? 5.312 -2.485 5.709 1.00 95.81 211 SER A N 1
ATOM 1631 C CA . SER A 1 211 ? 6.638 -2.280 5.145 1.00 95.81 211 SER A CA 1
ATOM 1632 C C . SER A 1 211 ? 7.434 -3.577 5.177 1.00 95.81 211 SER A C 1
ATOM 1634 O O . SER A 1 211 ? 7.479 -4.254 6.202 1.00 95.81 211 SER A O 1
ATOM 1636 N N . LEU A 1 212 ? 8.080 -3.901 4.063 1.00 95.12 212 LEU A N 1
ATOM 1637 C CA . LEU A 1 212 ? 9.183 -4.853 3.975 1.00 95.12 212 LEU A CA 1
ATOM 1638 C C . LEU A 1 212 ? 10.431 -4.042 3.590 1.00 95.12 212 LEU A C 1
ATOM 1640 O O . LEU A 1 212 ? 10.686 -3.848 2.393 1.00 95.12 212 LEU A O 1
ATOM 1644 N N . PRO A 1 213 ? 11.172 -3.492 4.570 1.00 91.81 213 PRO A N 1
ATOM 1645 C CA . PRO A 1 213 ? 12.325 -2.643 4.297 1.00 91.81 213 PRO A CA 1
ATOM 1646 C C . PRO A 1 213 ? 13.425 -3.427 3.570 1.00 91.81 213 PRO A C 1
ATOM 1648 O O . PRO A 1 213 ? 13.708 -4.571 3.914 1.00 91.81 213 PRO A O 1
ATOM 1651 N N . CYS A 1 214 ? 14.068 -2.823 2.566 1.00 82.00 214 CYS A N 1
ATOM 1652 C CA . CYS A 1 214 ? 15.198 -3.441 1.862 1.00 82.00 214 CYS A CA 1
ATOM 1653 C C . CYS A 1 214 ? 16.551 -2.941 2.387 1.00 82.00 214 CYS A C 1
ATOM 1655 O O . CYS A 1 214 ? 17.329 -3.711 2.941 1.00 82.00 214 CYS A O 1
ATOM 1657 N N . CYS A 1 215 ? 16.841 -1.653 2.226 1.00 75.31 215 CYS A N 1
ATOM 1658 C CA . CYS A 1 215 ? 18.098 -1.037 2.623 1.00 75.31 215 CYS A CA 1
ATOM 1659 C C . CYS A 1 215 ? 17.898 0.444 2.960 1.00 75.31 215 CYS A C 1
ATOM 1661 O O . CYS A 1 215 ? 16.986 1.092 2.443 1.00 75.31 215 CYS A O 1
ATOM 1663 N N . GLY A 1 216 ? 18.796 0.984 3.782 1.00 79.88 216 GLY A N 1
ATOM 1664 C CA . GLY A 1 216 ? 18.709 2.363 4.258 1.00 79.88 216 GLY A CA 1
ATOM 1665 C C . GLY A 1 216 ? 17.591 2.570 5.283 1.00 79.88 216 GLY A C 1
ATOM 1666 O O . GLY A 1 216 ? 17.017 1.614 5.800 1.00 79.88 216 GLY A O 1
ATOM 1667 N N . SER A 1 217 ? 17.302 3.834 5.590 1.00 81.25 217 SER A N 1
ATOM 1668 C CA . SER A 1 217 ? 16.286 4.248 6.570 1.00 81.25 217 SER A CA 1
ATOM 1669 C C . SER A 1 217 ? 14.911 4.533 5.961 1.00 81.25 217 SER A C 1
ATOM 1671 O O . SER A 1 217 ? 13.949 4.722 6.697 1.00 81.25 217 SER A O 1
ATOM 1673 N N . GLU A 1 218 ? 14.800 4.546 4.632 1.00 85.25 218 GLU A N 1
ATOM 1674 C CA . GLU A 1 218 ? 13.602 5.017 3.921 1.00 85.25 218 GLU A CA 1
ATOM 1675 C C . GLU A 1 218 ? 12.369 4.126 4.133 1.00 85.25 218 GLU A C 1
ATOM 1677 O O . GLU A 1 218 ? 11.245 4.603 4.035 1.00 85.25 218 GLU A O 1
ATOM 1682 N N . GLY A 1 219 ? 12.564 2.844 4.461 1.00 87.50 219 GLY A N 1
ATOM 1683 C CA . GLY A 1 219 ? 11.482 1.874 4.662 1.00 87.50 219 GLY A CA 1
ATOM 1684 C C . GLY A 1 219 ? 10.865 1.859 6.065 1.00 87.50 219 GLY A C 1
ATOM 1685 O O . GLY A 1 219 ? 10.031 0.994 6.339 1.00 87.50 219 GLY A O 1
ATOM 1686 N N . PHE A 1 220 ? 11.271 2.756 6.965 1.00 92.44 220 PHE A N 1
ATOM 1687 C CA . PHE A 1 220 ? 10.845 2.742 8.367 1.00 92.44 220 PHE A CA 1
ATOM 1688 C C . PHE A 1 220 ? 9.968 3.946 8.704 1.00 92.44 220 PHE A C 1
ATOM 1690 O O . PHE A 1 220 ? 10.166 5.042 8.182 1.00 92.44 220 PHE A O 1
ATOM 1697 N N . LEU A 1 221 ? 9.018 3.735 9.618 1.00 94.50 221 LEU A N 1
ATOM 1698 C CA . LEU A 1 221 ? 8.299 4.824 10.272 1.00 94.50 221 LEU A CA 1
ATOM 1699 C C . LEU A 1 221 ? 8.910 5.123 11.649 1.00 94.50 221 LEU A C 1
ATOM 1701 O O . LEU A 1 221 ? 9.455 4.229 12.294 1.00 94.50 221 LEU A O 1
ATOM 1705 N N . ALA A 1 222 ? 8.788 6.369 12.112 1.00 91.75 222 ALA A N 1
ATOM 1706 C CA . ALA A 1 222 ? 9.341 6.846 13.384 1.00 91.75 222 ALA A CA 1
ATOM 1707 C C . ALA A 1 222 ? 8.681 6.208 14.625 1.00 91.75 222 ALA A C 1
ATOM 1709 O O . ALA A 1 222 ? 9.276 6.179 15.700 1.00 91.75 222 ALA A O 1
ATOM 1710 N N . GLY A 1 223 ? 7.451 5.701 14.491 1.00 89.38 223 GLY A N 1
ATOM 1711 C CA . GLY A 1 223 ? 6.747 4.982 15.554 1.00 89.38 223 GLY A CA 1
ATOM 1712 C C . GLY A 1 223 ? 7.175 3.518 15.668 1.00 89.38 223 GLY A C 1
ATOM 1713 O O . GLY A 1 223 ? 7.749 2.950 14.745 1.00 89.38 223 GLY A O 1
ATOM 1714 N N . ALA A 1 224 ? 6.855 2.869 16.789 1.00 92.94 224 ALA A N 1
ATOM 1715 C CA . ALA A 1 224 ? 7.035 1.425 16.908 1.00 92.94 224 ALA A CA 1
ATOM 1716 C C . ALA A 1 224 ? 5.981 0.674 16.063 1.00 92.94 224 ALA A C 1
ATOM 1718 O O . ALA A 1 224 ? 4.809 1.063 16.067 1.00 92.94 224 ALA A O 1
ATOM 1719 N N . PRO A 1 225 ? 6.356 -0.404 15.351 1.00 95.56 225 PRO A N 1
ATOM 1720 C CA . PRO A 1 225 ? 5.393 -1.249 14.654 1.00 95.56 225 PRO A CA 1
ATOM 1721 C C . PRO A 1 225 ? 4.502 -1.996 15.656 1.00 95.56 225 PRO A C 1
ATOM 1723 O O . PRO A 1 225 ? 4.963 -2.458 16.699 1.00 95.56 225 PRO A O 1
ATOM 1726 N N . VAL A 1 226 ? 3.225 -2.149 15.309 1.00 95.00 226 VAL A N 1
ATOM 1727 C CA . VAL A 1 226 ? 2.234 -2.915 16.083 1.00 95.00 226 VAL A CA 1
ATOM 1728 C C . VAL A 1 226 ? 2.369 -4.421 15.866 1.00 95.00 226 VAL A C 1
ATOM 1730 O O . VAL A 1 226 ? 1.997 -5.203 16.736 1.00 95.00 226 VAL A O 1
ATOM 1733 N N . VAL A 1 227 ? 2.907 -4.836 14.714 1.00 94.62 227 VAL A N 1
ATOM 1734 C CA . VAL A 1 227 ? 3.228 -6.236 14.410 1.00 94.62 227 VAL A CA 1
ATOM 1735 C C . VAL A 1 227 ? 4.575 -6.290 13.698 1.00 94.62 227 VAL A C 1
ATOM 1737 O O . VAL A 1 227 ? 4.870 -5.454 12.841 1.00 94.62 227 VAL A O 1
ATOM 1740 N N . ARG A 1 228 ? 5.381 -7.292 14.050 1.00 94.75 228 ARG A N 1
ATOM 1741 C CA . ARG A 1 228 ? 6.647 -7.629 13.395 1.00 94.75 228 ARG A CA 1
ATOM 1742 C C . ARG A 1 228 ? 6.698 -9.133 13.184 1.00 94.75 228 ARG A C 1
ATOM 1744 O O . ARG A 1 228 ? 6.375 -9.875 14.112 1.00 94.75 228 ARG A O 1
ATOM 1751 N N . PHE A 1 229 ? 7.089 -9.576 11.998 1.00 94.19 229 PHE A N 1
ATOM 1752 C CA . PHE A 1 229 ? 7.325 -10.994 11.725 1.00 94.19 229 PHE A CA 1
ATOM 1753 C C . PHE A 1 229 ? 8.293 -11.172 10.555 1.00 94.19 229 PHE A C 1
ATOM 1755 O O . PHE A 1 229 ? 8.436 -10.281 9.726 1.00 94.19 229 PHE A O 1
ATOM 1762 N N . GLU A 1 230 ? 8.945 -12.328 10.470 1.00 94.88 230 GLU A N 1
ATOM 1763 C CA . GLU A 1 230 ? 9.712 -12.709 9.282 1.00 94.88 230 GLU A CA 1
ATOM 1764 C C . GLU A 1 230 ? 8.824 -13.493 8.315 1.00 94.88 230 GLU A C 1
ATOM 1766 O O . GLU A 1 230 ? 8.147 -14.436 8.728 1.00 94.88 230 GLU A O 1
ATOM 1771 N N . ASP A 1 231 ? 8.843 -13.131 7.032 1.00 91.62 231 ASP A N 1
ATOM 1772 C CA . ASP A 1 231 ? 8.176 -13.902 5.984 1.00 91.62 231 ASP A CA 1
ATOM 1773 C C . ASP A 1 231 ? 9.163 -14.905 5.356 1.00 91.62 231 ASP A C 1
ATOM 1775 O O . ASP A 1 231 ? 10.060 -14.504 4.606 1.00 91.62 231 ASP A O 1
ATOM 1779 N N . PRO A 1 232 ? 9.031 -16.219 5.621 1.00 91.00 232 PRO A N 1
ATOM 1780 C CA . PRO A 1 232 ? 9.929 -17.223 5.057 1.00 91.00 232 PRO A CA 1
ATOM 1781 C C . PRO A 1 232 ? 9.796 -17.369 3.533 1.00 91.00 232 PRO A C 1
ATOM 1783 O O . PRO A 1 232 ? 10.690 -17.940 2.908 1.00 91.00 232 PRO A O 1
ATOM 1786 N N . ALA A 1 233 ? 8.717 -16.865 2.922 1.00 90.31 233 ALA A N 1
ATOM 1787 C CA . ALA A 1 233 ? 8.566 -16.848 1.469 1.00 90.31 233 ALA A CA 1
ATOM 1788 C C . ALA A 1 233 ? 9.452 -15.781 0.801 1.00 90.31 233 ALA A C 1
ATOM 1790 O O . ALA A 1 233 ? 9.726 -15.869 -0.399 1.00 90.31 233 ALA A O 1
ATOM 1791 N N . VAL A 1 234 ? 9.939 -14.795 1.562 1.00 88.75 234 VAL A N 1
ATOM 1792 C CA . VAL A 1 234 ? 10.906 -13.809 1.080 1.00 88.75 234 VAL A CA 1
ATOM 1793 C C . VAL A 1 234 ? 12.309 -14.408 1.182 1.00 88.75 234 VAL A C 1
ATOM 1795 O O . VAL A 1 234 ? 12.924 -14.461 2.248 1.00 88.75 234 VAL A O 1
ATOM 1798 N N . LEU A 1 235 ? 12.838 -14.848 0.039 1.00 87.31 235 LEU A N 1
ATOM 1799 C CA . LEU A 1 235 ? 14.167 -15.459 -0.090 1.00 87.31 235 LEU A CA 1
ATOM 1800 C C . LEU A 1 235 ? 15.293 -14.405 -0.088 1.00 87.31 235 LEU A C 1
ATOM 1802 O O . LEU A 1 235 ? 16.125 -14.351 -0.992 1.00 87.31 235 LEU A O 1
ATOM 1806 N N . SER A 1 236 ? 15.291 -13.532 0.917 1.00 86.06 236 SER A N 1
ATOM 1807 C CA . SER A 1 236 ? 16.267 -12.462 1.129 1.00 86.06 236 SER A CA 1
ATOM 1808 C C . SER A 1 236 ? 16.596 -12.341 2.617 1.00 86.06 236 SER A C 1
ATOM 1810 O O . SER A 1 236 ? 15.809 -12.739 3.475 1.00 86.06 236 SER A O 1
ATOM 1812 N N . HIS A 1 237 ? 17.747 -11.751 2.940 1.00 84.62 237 HIS A N 1
ATOM 1813 C CA . HIS A 1 237 ? 18.067 -11.354 4.315 1.00 84.62 237 HIS A CA 1
ATOM 1814 C C . HIS A 1 237 ? 17.140 -10.238 4.824 1.00 84.62 237 HIS A C 1
ATOM 1816 O O . HIS A 1 237 ? 16.946 -10.093 6.027 1.00 84.62 237 HIS A O 1
ATOM 1822 N N . CYS A 1 238 ? 16.518 -9.490 3.913 1.00 87.44 238 CYS A N 1
ATOM 1823 C CA . CYS A 1 238 ? 15.567 -8.425 4.214 1.00 87.44 238 CYS A CA 1
ATOM 1824 C C . CYS A 1 238 ? 14.129 -8.964 4.178 1.00 87.44 238 CYS A C 1
ATOM 1826 O O . CYS A 1 238 ? 13.349 -8.589 3.306 1.00 87.44 238 CYS A O 1
ATOM 1828 N N . ARG A 1 239 ? 13.810 -9.902 5.076 1.00 93.12 239 ARG A N 1
ATOM 1829 C CA . ARG A 1 239 ? 12.510 -10.603 5.126 1.00 93.12 239 ARG A CA 1
ATOM 1830 C C . ARG A 1 239 ? 11.622 -10.231 6.314 1.00 93.12 239 ARG A C 1
ATOM 1832 O O . ARG A 1 239 ? 10.568 -10.833 6.503 1.00 93.12 239 ARG A O 1
ATOM 1839 N N . GLU A 1 240 ? 12.055 -9.281 7.138 1.00 94.19 240 GLU A N 1
ATOM 1840 C CA . GLU A 1 240 ? 11.250 -8.786 8.255 1.00 94.19 240 GLU A CA 1
ATOM 1841 C C . GLU A 1 240 ? 10.164 -7.835 7.738 1.00 94.19 240 GLU A C 1
ATOM 1843 O O . GLU A 1 240 ? 10.452 -6.785 7.163 1.00 94.19 240 GLU A O 1
ATOM 1848 N N . VAL A 1 241 ? 8.908 -8.197 7.977 1.00 94.94 241 VAL A N 1
ATOM 1849 C CA . VAL A 1 241 ? 7.733 -7.376 7.706 1.00 94.94 241 VAL A CA 1
ATOM 1850 C C . VAL A 1 241 ? 7.365 -6.598 8.965 1.00 94.94 241 VAL A C 1
ATOM 1852 O O . VAL A 1 241 ? 7.191 -7.159 10.050 1.00 94.94 241 VAL A O 1
ATOM 1855 N N . LEU A 1 242 ? 7.188 -5.292 8.795 1.00 95.69 242 LEU A N 1
ATOM 1856 C CA . LEU A 1 242 ? 6.781 -4.351 9.827 1.00 95.69 242 LEU A CA 1
ATOM 1857 C C . LEU A 1 242 ? 5.389 -3.819 9.503 1.00 95.69 242 LEU A C 1
ATOM 1859 O O . LEU A 1 242 ? 5.120 -3.370 8.387 1.00 95.69 242 LEU A O 1
ATOM 1863 N N . VAL A 1 243 ? 4.504 -3.833 10.492 1.00 96.56 243 VAL A N 1
ATOM 1864 C CA . VAL A 1 243 ? 3.159 -3.275 10.367 1.00 96.56 243 VAL A CA 1
ATOM 1865 C C . VAL A 1 243 ? 2.996 -2.144 11.363 1.00 96.56 243 VAL A C 1
ATOM 1867 O O . VAL A 1 243 ? 3.237 -2.320 12.554 1.00 96.56 243 VAL A O 1
ATOM 1870 N N . TYR A 1 244 ? 2.517 -1.006 10.884 1.00 96.56 244 TYR A N 1
ATOM 1871 C CA . TYR A 1 244 ? 2.181 0.163 11.682 1.00 96.56 244 TYR A CA 1
ATOM 1872 C C . TYR A 1 244 ? 0.702 0.469 11.519 1.00 96.56 244 TYR A C 1
ATOM 1874 O O . TYR A 1 244 ? 0.142 0.301 10.434 1.00 96.56 244 TYR A O 1
ATOM 1882 N N . PHE A 1 245 ? 0.076 0.947 12.586 1.00 95.75 245 PHE A N 1
ATOM 1883 C CA . PHE A 1 245 ? -1.320 1.346 12.565 1.00 95.75 245 PHE A CA 1
ATOM 1884 C C . PHE A 1 245 ? -1.497 2.667 13.307 1.00 95.75 245 PHE A C 1
ATOM 1886 O O . PHE A 1 245 ? -0.967 2.850 14.400 1.00 95.75 245 PHE A O 1
ATOM 1893 N N . SER A 1 246 ? -2.248 3.577 12.699 1.00 94.88 246 SER A N 1
ATOM 1894 C CA . SER A 1 246 ? -2.662 4.846 13.281 1.00 94.88 246 SER A CA 1
ATOM 1895 C C . SER A 1 246 ? -4.184 4.935 13.148 1.00 94.88 246 SER A C 1
ATOM 1897 O O . SER A 1 246 ? -4.676 5.025 12.021 1.00 94.88 246 SER A O 1
ATOM 1899 N N . PRO A 1 247 ? -4.946 4.851 14.253 1.00 92.94 247 PRO A N 1
ATOM 1900 C CA . PRO A 1 247 ? -6.399 4.957 14.197 1.00 92.94 247 PRO A CA 1
ATOM 1901 C C . PRO A 1 247 ? -6.811 6.358 13.738 1.00 92.94 247 PRO A C 1
ATOM 1903 O O . PRO A 1 247 ? -6.104 7.337 13.988 1.00 92.94 247 PRO A O 1
ATOM 1906 N N . SER A 1 248 ? -7.962 6.464 13.077 1.00 88.44 248 SER A N 1
ATOM 1907 C CA . SER A 1 248 ? -8.531 7.776 12.773 1.00 88.44 248 SER A CA 1
ATOM 1908 C C . SER A 1 248 ? -8.946 8.485 14.057 1.00 88.44 248 SER A C 1
ATOM 1910 O O . SER A 1 248 ? -9.536 7.881 14.946 1.00 88.44 248 SER A O 1
ATOM 1912 N N . HIS A 1 249 ? -8.686 9.789 14.132 1.00 70.31 249 HIS A N 1
ATOM 1913 C CA . HIS A 1 249 ? -9.137 10.647 15.234 1.00 70.31 249 HIS A CA 1
ATOM 1914 C C . HIS A 1 249 ? -10.618 11.052 15.122 1.00 70.31 249 HIS A C 1
ATOM 1916 O O . HIS A 1 249 ? -11.068 11.927 15.858 1.00 70.31 249 HIS A O 1
ATOM 1922 N N . ALA A 1 250 ? -11.360 10.455 14.187 1.00 52.94 250 ALA A N 1
ATOM 1923 C CA . ALA A 1 250 ? -12.773 10.724 13.977 1.00 52.94 250 ALA A CA 1
ATOM 1924 C C . ALA A 1 250 ? -13.597 10.067 15.098 1.00 52.94 250 ALA A C 1
ATOM 1926 O O . ALA A 1 250 ? -13.970 8.898 15.000 1.00 52.94 250 ALA A O 1
ATOM 1927 N N . SER A 1 251 ? -13.810 10.829 16.172 1.00 34.69 251 SER A N 1
ATOM 1928 C CA . SER A 1 251 ? -14.903 10.634 17.133 1.00 34.69 251 SER A CA 1
ATOM 1929 C C . SER A 1 251 ? -16.199 11.222 16.592 1.00 34.69 251 SER A C 1
ATOM 1931 O O . SER A 1 251 ? -16.126 12.313 15.981 1.00 34.69 251 SER A O 1
#

Foldseek 3Di:
DVCCCPQLVDDQQPFQEEEEEEACAQDNVVLLVVLVVHHLSAAYEYEELNHDCFVNNCVVRRPSSVSRYGYDNDALVPDDLQDDDPVVVVPDDPPDDPDDDDDDDDDDDDDDDDDDDDDDDDDDDDDDDDDDDDDDDDDDDDDDDDDDDDDDDDDDDDDDDPPDPPPPPPLQQTQEYEYEYECHPHQRQVSQVSNCVVCLVRHNFFYKYKFQHDDDDRRDHPDAFPDWDFDPVPPDPSRIIGMHTDTRPPD

Organism: NCBI:txid943118